Protein AF-A0A954UMK4-F1 (afdb_monomer_lite)

Radius of gyration: 26.28 Å; chains: 1; bounding box: 60×46×77 Å

Sequence (366 aa):
MLDSTVVFNELMYNPPDGQSEWLELHNQMAVDIDLSNWSIDGIDFRFPNQTRLAGGEYLVIAEDPARLGIVPAGIQVFGPYGGRLDGAGERLRLLNISDRVMDELTYSDRGDWPDAADGSGLTLAKRDPQMASAPADNWTHSAEVNGTPGSRNFVPFDATPREYSLVAQNAEWRYQAADAAPSSAWRNVDFNDANWPSAPSVLYAGQFPTLEPPADPGAISATSPNINNPSFELNSNAEVGYGQVDGWNAIGTTGINPSTSGQSPFADNGQTPDGRQIAFIQGRGSLSQTITGLEIDAEYQVELHYNARNCCGATPTISVSFGGQVLLAPTNVEPVEGTDYHVAIMPFTATAESGQLLIRNVASTG

Secondary structure (DSSP, 8-state):
----SEEEEEEESBPPTT---EEEEEE-SSS-EE-TT-EEETTTEEPPTT-EE-TT-EEEEES-TTS-----TT-EEE---SS---TT--EEEEE-TT--EEEEEE--SSTTS-GGGBTSS--EEESSTTS-S-SGGGEEE-SSTT--TTS-SS-----------SS-TT-EEE---SSSPPPGGGGSTT---TTS-EEE-----S--SSSSPP--TT-----PPB-SSTTS-SS--SSS-BS--TTSEEEEEEEEEE--TTT-SSS-SSB-SSTTEEEEEEEEEEEEEEEE-PPTT-EEEEEEEE---S-TT-EEEEEEEETTEEEEEEEE-PPPSSSBPEEEEEEEE-SSSEEEEEEEE--EE-

Foldseek 3Di:
DQPAQKEWFWWLQAEAPQAWTKTKIFRNAQAKDFQDQKAKPQQGDGDHGPDIAHHGWMEMEICDPVRQDDADPPHHYHDNTRHHRDLAWDKMFTAGNVRRTRAIATAGCDDQAAVCSRHVQWMWGFPFSRDHNDDRQRTYTAQDRSAHHGDHRDDPPPPPDDDDCPADQFRKDFDDDDPDDDDPCCPPPPDDSVVGDIGGHGDDDDDDPDPPDDPPVPPPPQPDWDQPCPAQPPDDDPAQFWHDSPSKDKRYTKGKFFCDEPGYQWNHAEDRPDDGIHIDHDFWMKIKHKIAQHDAQDKDKDKDFDAGGPDDPKWWWKWKDKQNHTQRDTDTHYHDHHYGGDIDIGMDGDRDRIIMIMMTGHDIDD

Structure (mmCIF, N/CA/C/O backbone):
data_AF-A0A954UMK4-F1
#
_entry.id   AF-A0A954UMK4-F1
#
loop_
_atom_site.group_PDB
_atom_site.id
_atom_site.type_symbol
_atom_site.label_atom_id
_atom_site.label_alt_id
_atom_site.label_comp_id
_atom_site.label_asym_id
_atom_site.label_entity_id
_atom_site.label_seq_id
_atom_site.pdbx_PDB_ins_code
_atom_site.Cartn_x
_atom_site.Cartn_y
_atom_site.Cartn_z
_atom_site.occupancy
_atom_site.B_iso_or_equiv
_atom_site.auth_seq_id
_atom_site.auth_comp_id
_atom_site.auth_asym_id
_atom_site.auth_atom_id
_atom_site.pdbx_PDB_model_num
ATOM 1 N N . MET A 1 1 ? -17.582 -18.657 9.916 1.00 42.94 1 MET A N 1
ATOM 2 C CA . MET A 1 1 ? -18.098 -17.434 9.275 1.00 42.94 1 MET A CA 1
ATOM 3 C C . MET A 1 1 ? -18.804 -16.650 10.358 1.00 42.94 1 MET A C 1
ATOM 5 O O . MET A 1 1 ? -19.757 -17.169 10.926 1.00 42.94 1 MET A O 1
ATOM 9 N N . LEU A 1 2 ? -18.250 -15.505 10.745 1.00 51.66 2 LEU A N 1
ATOM 10 C CA . LEU A 1 2 ? -18.953 -14.551 11.599 1.00 51.66 2 LEU A CA 1
ATOM 11 C C . LEU A 1 2 ? -19.963 -13.815 10.692 1.00 51.66 2 LEU A C 1
ATOM 13 O O . LEU A 1 2 ? -19.591 -13.418 9.593 1.00 51.66 2 LEU A O 1
ATOM 17 N N . ASP A 1 3 ? -21.237 -13.715 11.090 1.00 52.19 3 ASP A N 1
ATOM 18 C CA . ASP A 1 3 ? -22.310 -13.077 10.289 1.00 52.19 3 ASP A CA 1
ATOM 19 C C . ASP A 1 3 ? -22.373 -11.560 10.547 1.00 52.19 3 ASP A C 1
ATOM 21 O O . ASP A 1 3 ? -23.409 -11.041 10.973 1.00 52.19 3 ASP A O 1
ATOM 25 N N . SER A 1 4 ? -21.277 -10.828 10.362 1.00 63.34 4 SER A N 1
ATOM 26 C CA . SER A 1 4 ? -21.316 -9.367 10.480 1.00 63.34 4 SER A CA 1
ATOM 27 C C . SER A 1 4 ? -20.869 -8.696 9.208 1.00 63.34 4 SER A C 1
ATOM 29 O O . SER A 1 4 ? -19.982 -9.164 8.506 1.00 63.34 4 SER A O 1
ATOM 31 N N . THR A 1 5 ? -21.495 -7.559 8.966 1.00 84.19 5 THR A N 1
ATOM 32 C CA . THR A 1 5 ? -21.179 -6.634 7.887 1.00 84.19 5 THR A CA 1
ATOM 33 C C . THR A 1 5 ? -20.496 -5.380 8.412 1.00 84.19 5 THR A C 1
ATOM 35 O O . THR A 1 5 ? -20.078 -4.547 7.624 1.00 84.19 5 THR A O 1
ATOM 38 N N . VAL A 1 6 ? -20.416 -5.214 9.736 1.00 94.88 6 VAL A N 1
ATOM 39 C CA . VAL A 1 6 ? -19.576 -4.197 10.369 1.00 94.88 6 VAL A CA 1
ATOM 40 C C . VAL A 1 6 ? -18.268 -4.863 10.743 1.00 94.88 6 VAL A C 1
ATOM 42 O O . VAL A 1 6 ? -18.288 -5.862 11.469 1.00 94.88 6 VAL A O 1
ATOM 45 N N . VAL A 1 7 ? -17.171 -4.325 10.220 1.00 95.75 7 VAL A N 1
ATOM 46 C CA . VAL A 1 7 ? -15.832 -4.910 10.317 1.00 95.75 7 VAL A CA 1
ATOM 47 C C . VAL A 1 7 ? -14.808 -3.885 10.783 1.00 95.75 7 VAL A C 1
ATOM 49 O O . VAL A 1 7 ? -14.978 -2.694 10.531 1.00 95.75 7 VAL A O 1
ATOM 52 N N . PHE A 1 8 ? -13.721 -4.342 11.403 1.00 97.75 8 PHE A N 1
ATOM 53 C CA . PHE A 1 8 ? -12.525 -3.517 11.595 1.00 97.75 8 PHE A CA 1
ATOM 54 C C . PHE A 1 8 ? -11.969 -3.084 10.232 1.00 97.75 8 PHE A C 1
ATOM 56 O O . PHE A 1 8 ? -11.925 -3.899 9.308 1.00 97.75 8 PHE A O 1
ATOM 63 N N . ASN A 1 9 ? -11.549 -1.827 10.089 1.00 96.94 9 ASN A N 1
ATOM 64 C CA . ASN A 1 9 ? -11.078 -1.284 8.809 1.00 96.94 9 ASN A CA 1
ATOM 65 C C . ASN A 1 9 ? -9.682 -0.654 8.870 1.00 96.94 9 ASN A C 1
ATOM 67 O O . ASN A 1 9 ? -8.894 -0.845 7.943 1.00 96.94 9 ASN A O 1
ATOM 71 N N . GLU A 1 10 ? -9.357 0.061 9.943 1.00 97.44 10 GLU A N 1
ATOM 72 C CA . GLU A 1 10 ? -8.068 0.738 10.093 1.00 97.44 10 GLU A CA 1
ATOM 73 C C . GLU A 1 10 ? -7.717 0.908 11.579 1.00 97.44 10 GLU A C 1
ATOM 75 O O . GLU A 1 10 ? -8.613 1.109 12.400 1.00 97.44 10 GLU A O 1
ATOM 80 N N . LEU A 1 11 ? -6.443 0.741 11.946 1.00 97.19 11 LEU A N 1
ATOM 81 C CA . LEU A 1 11 ? -5.952 0.812 13.325 1.00 97.19 11 LEU A CA 1
ATOM 82 C C . LEU A 1 11 ? -4.652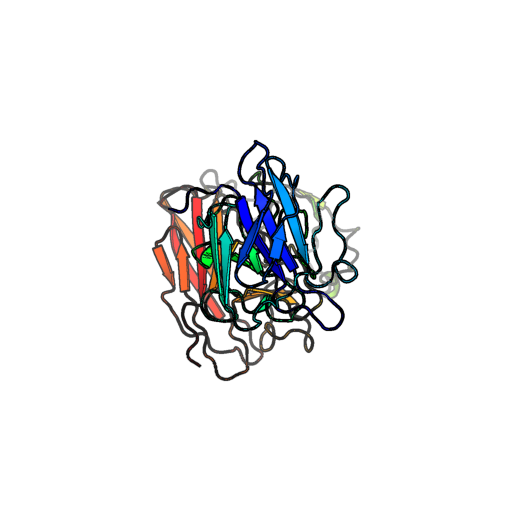 1.621 13.412 1.00 97.19 11 LEU A C 1
ATOM 84 O O . LEU A 1 11 ? -3.670 1.304 12.744 1.00 97.19 11 LEU A O 1
ATOM 88 N N . MET A 1 12 ? -4.604 2.583 14.328 1.00 95.69 12 MET A N 1
ATOM 89 C CA . MET A 1 12 ? -3.376 3.211 14.814 1.00 95.69 12 MET A CA 1
ATOM 90 C C . MET A 1 12 ? -3.034 2.627 16.189 1.00 95.69 12 MET A C 1
ATOM 92 O O . MET A 1 12 ? -3.417 3.188 17.214 1.00 95.69 12 MET A O 1
ATOM 96 N N . TYR A 1 13 ? -2.357 1.477 16.218 1.00 94.50 13 TYR A N 1
ATOM 97 C CA . TYR A 1 13 ? -2.058 0.758 17.467 1.00 94.50 13 TYR A CA 1
ATOM 98 C C . TYR A 1 13 ? -0.753 1.202 18.146 1.00 94.50 13 TYR A C 1
ATOM 100 O O . TYR A 1 13 ? -0.553 0.934 19.328 1.00 94.50 13 TYR A O 1
ATOM 108 N N . ASN A 1 14 ? 0.138 1.879 17.416 1.00 91.69 14 ASN A N 1
ATOM 109 C CA . ASN A 1 14 ? 1.358 2.464 17.968 1.00 91.69 14 ASN A CA 1
ATOM 110 C C . ASN A 1 14 ? 1.603 3.855 17.350 1.00 91.69 14 ASN A C 1
ATOM 112 O O . ASN A 1 14 ? 2.390 3.992 16.412 1.00 91.69 14 ASN A O 1
ATOM 116 N N . PRO A 1 15 ? 0.877 4.891 17.803 1.00 89.44 15 PRO A N 1
ATOM 117 C CA . PRO A 1 15 ? 1.029 6.245 17.287 1.00 89.44 15 PRO A CA 1
ATOM 118 C C . PRO A 1 15 ? 2.386 6.862 17.677 1.00 89.44 15 PRO A C 1
ATOM 120 O O . PRO A 1 15 ? 2.898 6.591 18.766 1.00 89.44 15 PRO A O 1
ATOM 123 N N . PRO A 1 16 ? 2.940 7.776 16.858 1.00 84.56 16 PRO A N 1
ATOM 124 C CA . PRO A 1 16 ? 4.056 8.621 17.266 1.00 84.56 16 PRO A CA 1
ATOM 125 C C . PRO A 1 16 ? 3.729 9.469 18.503 1.00 84.56 16 PRO A C 1
ATOM 127 O O . PRO A 1 16 ? 2.567 9.793 18.780 1.00 84.56 16 PRO A O 1
ATOM 130 N N . ASP A 1 17 ? 4.773 9.914 19.206 1.00 85.06 17 ASP A N 1
ATOM 131 C CA . ASP A 1 17 ? 4.639 10.776 20.382 1.00 85.06 17 ASP A CA 1
ATOM 132 C C . ASP A 1 17 ? 3.733 11.989 20.106 1.00 85.06 17 ASP A C 1
ATOM 134 O O . ASP A 1 17 ? 3.921 12.749 19.155 1.00 85.06 17 ASP A O 1
ATOM 138 N N . GLY A 1 18 ? 2.744 12.196 20.978 1.00 84.25 18 GLY A N 1
ATOM 139 C CA . GLY A 1 18 ? 1.797 13.309 20.872 1.00 84.25 18 GLY A CA 1
ATOM 140 C C . GLY A 1 18 ? 0.519 13.005 20.085 1.00 84.25 18 GLY A C 1
ATOM 141 O O . GLY A 1 18 ? -0.434 13.775 20.199 1.00 84.25 18 GLY A O 1
ATOM 142 N N . GLN A 1 19 ? 0.416 11.855 19.414 1.00 87.69 19 GLN A N 1
ATOM 143 C CA . GLN A 1 19 ? -0.809 11.403 18.735 1.00 87.69 19 GLN A CA 1
ATOM 144 C C . GLN A 1 19 ? -1.580 10.358 19.555 1.00 87.69 19 GLN A C 1
ATOM 146 O O . GLN A 1 19 ? -1.061 9.875 20.560 1.00 87.69 19 GLN A O 1
ATOM 151 N N . SER A 1 20 ? -2.829 10.068 19.183 1.00 93.19 20 SER A N 1
ATOM 152 C CA . SER A 1 20 ? -3.678 9.101 19.894 1.00 93.19 20 SER A CA 1
ATOM 153 C C . SER A 1 20 ? -3.797 7.780 19.147 1.00 93.19 20 SER A C 1
ATOM 155 O O . SER A 1 20 ? -3.752 7.747 17.916 1.00 93.19 20 SER A O 1
ATOM 157 N N . GLU A 1 21 ? -3.973 6.704 19.908 1.00 95.81 21 GLU A N 1
ATOM 158 C CA . GLU A 1 21 ? -4.398 5.421 19.371 1.00 95.81 21 GLU A CA 1
ATOM 159 C C . GLU A 1 21 ? -5.857 5.506 18.929 1.00 95.81 21 GLU A C 1
ATOM 161 O O . GLU A 1 21 ? -6.687 6.182 19.546 1.00 95.81 21 GLU A O 1
ATOM 166 N N . TRP A 1 22 ? -6.188 4.804 17.855 1.00 97.38 22 TRP A N 1
ATOM 167 C CA . TRP A 1 22 ? -7.562 4.728 17.390 1.00 97.38 22 TRP A CA 1
ATOM 168 C C . TRP A 1 22 ? -7.787 3.495 16.535 1.00 97.38 22 TRP A C 1
ATOM 170 O O . TRP A 1 22 ? -6.858 2.897 15.994 1.00 97.38 22 TRP A O 1
ATOM 180 N N . LEU A 1 23 ? -9.054 3.130 16.402 1.00 97.75 23 LEU A N 1
ATOM 181 C CA . LEU A 1 23 ? -9.502 2.123 15.460 1.00 97.75 23 LEU A CA 1
ATOM 182 C C . LEU A 1 23 ? -10.750 2.598 14.732 1.00 97.75 23 LEU A C 1
ATOM 184 O O . LEU A 1 23 ? -11.516 3.425 15.232 1.00 97.75 23 LEU A O 1
ATOM 188 N N . GLU A 1 24 ? -10.967 2.037 13.558 1.00 98.25 24 GLU A N 1
ATOM 189 C CA . GLU A 1 24 ? -12.097 2.342 12.705 1.00 98.25 24 GLU A CA 1
ATOM 190 C C . GLU A 1 24 ? -12.901 1.087 12.384 1.00 98.25 24 GLU A C 1
ATOM 192 O O . GLU A 1 24 ? -12.360 0.006 12.126 1.00 98.25 24 GLU A O 1
ATOM 197 N N . LEU A 1 25 ? -14.220 1.264 12.369 1.00 98.12 25 LEU A N 1
ATOM 198 C CA . LEU A 1 25 ? -15.171 0.295 11.857 1.00 98.12 25 LEU A CA 1
ATOM 199 C C . LEU A 1 25 ? -15.761 0.781 10.534 1.00 98.12 25 LEU A C 1
ATOM 201 O O . LEU A 1 25 ? -16.082 1.958 10.381 1.00 98.12 25 LEU A O 1
ATOM 205 N N . HIS A 1 26 ? -15.990 -0.158 9.621 1.00 97.12 26 HIS A N 1
ATOM 206 C CA . HIS A 1 26 ? -16.676 0.076 8.353 1.00 97.12 26 HIS A CA 1
ATOM 207 C C . HIS A 1 26 ? -17.940 -0.771 8.253 1.00 97.12 26 HIS A C 1
ATOM 209 O O . HIS A 1 26 ? -17.915 -1.962 8.572 1.00 97.12 26 HIS A O 1
ATOM 215 N N . ASN A 1 27 ? -19.035 -0.184 7.768 1.00 96.12 27 ASN A N 1
ATOM 216 C CA . ASN A 1 27 ? -20.244 -0.929 7.430 1.00 96.12 27 ASN A CA 1
ATOM 217 C C . ASN A 1 27 ? -20.254 -1.321 5.948 1.00 96.12 27 ASN A C 1
ATOM 219 O O . ASN A 1 27 ? -20.496 -0.511 5.059 1.00 96.12 27 ASN A O 1
ATOM 223 N N . GLN A 1 28 ? -20.063 -2.608 5.681 1.00 93.31 28 GLN A N 1
ATOM 224 C CA . GLN A 1 28 ? -20.058 -3.196 4.344 1.00 93.31 28 GLN A CA 1
ATOM 225 C C . GLN A 1 28 ? -21.448 -3.246 3.692 1.00 93.31 28 GLN A C 1
ATOM 227 O O . GLN A 1 28 ? -21.547 -3.444 2.482 1.00 93.31 28 GLN A O 1
ATOM 232 N N . MET A 1 29 ? -22.534 -3.071 4.454 1.00 89.19 29 MET A N 1
ATOM 233 C CA . MET A 1 29 ? -23.884 -3.021 3.888 1.00 89.19 29 MET A CA 1
ATOM 234 C C . MET A 1 29 ? -24.261 -1.630 3.399 1.00 89.19 29 MET A C 1
ATOM 236 O O . MET A 1 29 ? -23.811 -0.624 3.923 1.00 89.19 29 MET A O 1
ATOM 240 N N . ALA A 1 30 ? -25.217 -1.580 2.472 1.00 90.12 30 ALA A N 1
ATOM 241 C CA . ALA A 1 30 ? -25.889 -0.347 2.060 1.00 90.12 30 ALA A CA 1
ATOM 242 C C . ALA A 1 30 ? -26.996 0.116 3.034 1.00 90.12 30 ALA A C 1
ATOM 244 O O . ALA A 1 30 ? -27.710 1.071 2.739 1.00 90.12 30 ALA A O 1
ATOM 245 N N . VAL A 1 31 ? -27.184 -0.572 4.166 1.00 92.25 31 VAL A N 1
ATOM 246 C CA . VAL A 1 31 ? -28.208 -0.246 5.170 1.00 92.25 31 VAL A CA 1
ATOM 247 C C . VAL A 1 31 ? -27.574 0.107 6.505 1.00 92.25 31 VAL A C 1
ATOM 249 O O . VAL A 1 31 ? -26.537 -0.442 6.875 1.00 92.25 31 VAL A O 1
ATOM 252 N N . ASP A 1 32 ? -28.236 0.996 7.237 1.00 94.94 32 ASP A N 1
ATOM 253 C CA . ASP A 1 32 ? -27.812 1.410 8.568 1.00 94.94 32 ASP A CA 1
ATOM 254 C C . ASP A 1 32 ? -27.835 0.254 9.571 1.00 94.94 32 ASP A C 1
ATOM 256 O O . ASP A 1 32 ? -28.797 -0.519 9.635 1.00 94.94 32 ASP A O 1
ATOM 260 N N . ILE A 1 33 ? -26.821 0.217 10.432 1.00 95.25 33 ILE A N 1
ATOM 261 C CA . ILE A 1 33 ? -26.690 -0.742 11.522 1.00 95.25 33 ILE A CA 1
ATOM 262 C C . ILE A 1 33 ? -26.759 -0.026 12.863 1.00 95.25 33 ILE A C 1
ATOM 264 O O . ILE A 1 33 ? -26.112 0.995 13.089 1.00 95.25 33 ILE A O 1
ATOM 268 N N . ASP A 1 34 ? -27.575 -0.575 13.758 1.00 95.94 34 ASP A N 1
ATOM 269 C CA . ASP A 1 34 ? -27.682 -0.118 15.136 1.00 95.94 34 ASP A CA 1
ATOM 270 C C . ASP A 1 34 ? -26.585 -0.777 15.981 1.00 95.94 34 ASP A C 1
ATOM 272 O O . ASP A 1 34 ? -26.601 -1.991 16.207 1.00 95.94 34 ASP A O 1
ATOM 276 N N . LEU A 1 35 ? -25.634 0.040 16.431 1.00 97.19 35 LEU A N 1
ATOM 277 C CA . LEU A 1 35 ? -24.523 -0.364 17.291 1.00 97.19 35 LEU A CA 1
ATOM 278 C C . LEU A 1 35 ? -24.813 -0.074 18.768 1.00 97.19 35 LEU A C 1
ATOM 280 O O . LEU A 1 35 ? -23.919 -0.186 19.603 1.00 97.19 35 LEU A O 1
ATOM 284 N N . SER A 1 36 ? -26.046 0.302 19.123 1.00 97.75 36 SER A N 1
ATOM 285 C CA . SER A 1 36 ? -26.406 0.661 20.495 1.00 97.75 36 SER A CA 1
ATOM 286 C C . SER A 1 36 ? -26.033 -0.439 21.484 1.00 97.75 36 SER A C 1
ATOM 288 O O . SER A 1 36 ? -26.519 -1.571 21.403 1.00 97.75 36 SER A O 1
ATOM 290 N N . ASN A 1 37 ? -25.203 -0.083 22.464 1.00 97.62 37 ASN A N 1
ATOM 291 C CA . ASN A 1 37 ? -24.678 -0.989 23.486 1.00 97.62 37 ASN A CA 1
ATOM 292 C C . ASN A 1 37 ? -23.862 -2.173 22.946 1.00 97.62 37 ASN A C 1
ATOM 294 O O . ASN A 1 37 ? -23.644 -3.125 23.695 1.00 97.62 37 ASN A O 1
ATOM 298 N N . TRP A 1 38 ? -23.391 -2.143 21.700 1.00 97.75 38 TRP A N 1
ATOM 299 C CA . TRP A 1 38 ? -22.320 -3.042 21.265 1.00 97.75 38 TRP A CA 1
ATOM 300 C C . TRP A 1 38 ? -21.030 -2.682 22.009 1.00 97.75 38 TRP A C 1
ATOM 302 O O . TRP A 1 38 ? -20.901 -1.581 22.551 1.00 97.75 38 TRP A O 1
ATOM 312 N N . SER A 1 39 ? -20.074 -3.598 22.060 1.00 97.56 39 SER A N 1
ATOM 313 C CA . SER A 1 39 ? -18.795 -3.370 22.732 1.00 97.56 39 SER A CA 1
ATOM 314 C C . SER A 1 39 ? -17.618 -3.889 21.926 1.00 97.56 39 SER A C 1
ATOM 316 O O . SER A 1 39 ? -17.770 -4.800 21.116 1.00 97.56 39 SER A O 1
ATOM 318 N N . ILE A 1 40 ? -16.448 -3.315 22.176 1.00 97.31 40 ILE A N 1
ATOM 319 C CA . ILE A 1 40 ? -15.174 -3.768 21.633 1.00 97.31 40 ILE A CA 1
ATOM 320 C C . ILE A 1 40 ? -14.334 -4.267 22.798 1.00 97.31 40 ILE A C 1
ATOM 322 O O . ILE A 1 40 ? -13.935 -3.497 23.672 1.00 97.31 40 ILE A O 1
ATOM 326 N N . ASP A 1 41 ? -14.111 -5.573 22.802 1.00 95.00 41 ASP A N 1
ATOM 327 C CA . ASP A 1 41 ? -13.176 -6.235 23.700 1.00 95.00 41 ASP A CA 1
ATOM 328 C C . ASP A 1 41 ? -11.745 -6.068 23.161 1.00 95.00 41 ASP A C 1
ATOM 330 O O . ASP A 1 41 ? -11.540 -6.170 21.948 1.00 95.00 41 ASP A O 1
ATOM 334 N N . GLY A 1 42 ? -10.799 -5.771 24.057 1.00 93.12 42 GLY A N 1
ATOM 335 C CA . GLY A 1 42 ? -9.431 -5.309 23.759 1.00 93.12 42 GLY A CA 1
ATOM 336 C C . GLY A 1 42 ? -9.176 -3.864 24.214 1.00 93.12 42 GLY A C 1
ATOM 337 O O . GLY A 1 42 ? -8.202 -3.589 24.904 1.00 93.12 42 GLY A O 1
ATOM 338 N N . ILE A 1 43 ? -10.126 -2.954 23.960 1.00 94.19 43 ILE A N 1
ATOM 339 C CA . ILE A 1 43 ? -10.037 -1.534 24.375 1.00 94.19 43 ILE A CA 1
ATOM 340 C C . ILE A 1 43 ? -11.076 -1.116 25.433 1.00 94.19 43 ILE A C 1
ATOM 342 O O . ILE A 1 43 ? -11.209 0.069 25.750 1.00 94.19 43 ILE A O 1
ATOM 346 N N . ASP A 1 44 ? -11.836 -2.078 25.967 1.00 90.00 44 ASP A N 1
ATOM 347 C CA . ASP A 1 44 ? -12.897 -1.875 26.966 1.00 90.00 44 ASP A CA 1
ATOM 348 C C . ASP A 1 44 ? -13.904 -0.772 26.585 1.00 90.00 44 ASP A C 1
ATOM 350 O O . ASP A 1 44 ? -14.328 0.046 27.407 1.00 90.00 44 ASP A O 1
ATOM 354 N N . PHE A 1 45 ? -14.309 -0.737 25.313 1.00 96.69 45 PHE A N 1
ATOM 355 C CA . PHE A 1 45 ? -15.214 0.288 24.797 1.00 96.69 45 PHE A CA 1
ATOM 356 C C . PHE A 1 45 ? -16.644 -0.239 24.644 1.00 96.69 45 PHE A C 1
ATOM 358 O O . PHE A 1 45 ? -16.868 -1.347 24.156 1.00 96.69 45 PHE A O 1
ATOM 365 N N . ARG A 1 46 ? -17.641 0.575 25.015 1.00 97.38 46 ARG A N 1
ATOM 366 C CA . ARG A 1 46 ? -19.063 0.295 24.771 1.00 97.38 46 ARG A CA 1
ATOM 367 C C . ARG A 1 46 ? -19.721 1.478 24.080 1.00 97.38 46 ARG A C 1
ATOM 369 O O . ARG A 1 46 ? -19.672 2.600 24.577 1.00 97.38 46 ARG A O 1
ATOM 376 N N . PHE A 1 47 ? -20.390 1.199 22.967 1.00 98.00 47 PHE A N 1
ATOM 377 C CA . PHE A 1 47 ? -21.132 2.199 22.218 1.00 98.00 47 PHE A CA 1
ATOM 378 C C . PHE A 1 47 ? -22.307 2.742 23.041 1.00 98.00 47 PHE A C 1
ATOM 380 O O . PHE A 1 47 ? -23.059 1.949 23.627 1.00 98.00 47 PHE A O 1
ATOM 387 N N . PRO A 1 48 ? -22.506 4.072 23.070 1.00 97.56 48 PRO A N 1
ATOM 388 C CA . PRO A 1 48 ? -23.692 4.679 23.652 1.00 97.56 48 PRO A CA 1
ATOM 389 C C . PRO A 1 48 ? -24.988 4.140 23.039 1.00 97.56 48 PRO A C 1
ATOM 391 O O . PRO A 1 48 ? -25.025 3.576 21.946 1.00 97.56 48 PRO A O 1
ATOM 394 N N . ASN A 1 49 ? -26.092 4.337 23.753 1.00 96.56 49 ASN A N 1
ATOM 395 C CA . ASN A 1 49 ? -27.401 4.080 23.173 1.00 96.56 49 ASN A CA 1
ATOM 396 C C . ASN A 1 49 ? -27.671 5.060 22.018 1.00 96.56 49 ASN A C 1
ATOM 398 O O . ASN A 1 49 ? -27.242 6.210 22.072 1.00 96.56 49 ASN A O 1
ATOM 402 N N . GLN A 1 50 ? -28.449 4.621 21.029 1.00 95.06 50 GLN A N 1
ATOM 403 C CA . GLN A 1 50 ? -28.771 5.360 19.803 1.00 95.06 50 GLN A CA 1
ATOM 404 C C . GLN A 1 50 ? -27.581 5.577 18.852 1.00 95.06 50 GLN A C 1
ATOM 406 O O . GLN A 1 50 ? -27.661 6.430 17.968 1.00 95.06 50 GLN A O 1
ATOM 411 N N . THR A 1 51 ? -26.505 4.794 18.979 1.00 97.50 51 THR A N 1
ATOM 412 C CA . THR A 1 51 ? -25.419 4.799 17.993 1.00 97.50 51 THR A CA 1
ATOM 413 C C . THR A 1 51 ? -25.835 4.037 16.744 1.00 97.50 51 THR A C 1
ATOM 415 O O . THR A 1 51 ? -26.175 2.856 16.794 1.00 97.50 51 THR A O 1
ATOM 418 N N . ARG A 1 52 ? -25.756 4.708 15.597 1.00 96.56 52 ARG A N 1
ATOM 419 C CA . ARG A 1 52 ? -26.091 4.142 14.293 1.00 96.56 52 ARG A CA 1
ATOM 420 C C . ARG A 1 52 ? -24.946 4.371 13.326 1.00 96.56 52 ARG A C 1
ATOM 422 O O . ARG A 1 52 ? -24.526 5.509 13.150 1.00 96.56 52 ARG A O 1
ATOM 429 N N . LEU A 1 53 ? -24.494 3.311 12.675 1.00 97.06 53 LEU A N 1
ATOM 430 C CA . LEU A 1 53 ? -23.534 3.387 11.584 1.00 97.06 53 LEU A CA 1
ATOM 431 C C . LEU A 1 53 ? -24.286 3.252 10.264 1.00 97.06 53 LEU A C 1
ATOM 433 O O . LEU A 1 53 ? -24.899 2.217 10.008 1.00 97.06 53 LEU A O 1
ATOM 437 N N . ALA A 1 54 ? -24.295 4.310 9.458 1.00 96.38 54 ALA A N 1
ATOM 438 C CA . ALA A 1 54 ? -25.002 4.307 8.184 1.00 96.38 54 ALA A CA 1
ATOM 439 C C . ALA A 1 54 ? -24.387 3.308 7.186 1.00 96.38 54 ALA A C 1
ATOM 441 O O . ALA A 1 54 ? -23.272 2.814 7.369 1.00 96.38 54 ALA A O 1
ATOM 442 N N . GLY A 1 55 ? -25.159 2.938 6.166 1.00 95.06 55 GLY A N 1
ATOM 443 C CA . GLY A 1 55 ? -24.696 2.017 5.128 1.00 95.06 55 GLY A CA 1
ATOM 444 C C . GLY A 1 55 ? -23.491 2.565 4.359 1.00 95.06 55 GLY A C 1
ATOM 445 O O . GLY A 1 55 ? -23.566 3.673 3.839 1.00 95.06 55 GLY A O 1
ATOM 446 N N . GLY A 1 56 ? -22.405 1.795 4.257 1.00 93.50 56 GLY A N 1
ATOM 447 C CA . GLY A 1 56 ? -21.185 2.194 3.550 1.00 93.50 56 GLY A CA 1
ATOM 448 C C . GLY A 1 56 ? -20.329 3.237 4.271 1.00 93.50 56 GLY A C 1
ATOM 449 O O . GLY A 1 56 ? -19.342 3.680 3.692 1.00 93.50 56 GLY A O 1
ATOM 450 N N . GLU A 1 57 ? -20.702 3.632 5.489 1.00 96.31 57 GLU A N 1
ATOM 451 C CA . GLU A 1 57 ? -20.014 4.669 6.259 1.00 96.31 57 GLU A CA 1
ATOM 452 C C . GLU A 1 57 ? -18.977 4.094 7.230 1.00 96.31 57 GLU A C 1
ATOM 454 O O . GLU A 1 57 ? -19.025 2.921 7.627 1.00 96.31 57 GLU A O 1
ATOM 459 N N . TYR A 1 58 ? -18.084 4.989 7.650 1.00 97.56 58 TYR A N 1
ATOM 460 C CA . TYR A 1 58 ? -17.008 4.745 8.601 1.00 97.56 58 TYR A CA 1
ATOM 461 C C . TYR A 1 58 ? -17.324 5.363 9.966 1.00 97.56 58 TYR A C 1
ATOM 463 O O . TYR A 1 58 ? -18.059 6.349 10.088 1.00 97.56 58 TYR A O 1
ATOM 471 N N . LEU A 1 59 ? -16.750 4.786 11.015 1.00 97.81 59 LEU A N 1
ATOM 472 C CA . LEU A 1 59 ? -16.829 5.301 12.377 1.00 97.81 59 LEU A CA 1
ATOM 473 C C . LEU A 1 59 ? -15.501 5.072 13.078 1.00 97.81 59 LEU A C 1
ATOM 475 O O . LEU A 1 59 ? -14.974 3.962 13.053 1.00 97.81 59 LEU A O 1
ATOM 479 N N . VAL A 1 60 ? -15.018 6.097 13.776 1.00 98.31 60 VAL A N 1
ATOM 480 C CA . VAL A 1 60 ? -13.723 6.075 14.463 1.00 98.31 60 VAL A CA 1
ATOM 481 C C . VAL A 1 60 ? -13.922 6.046 15.977 1.00 98.31 60 VAL A C 1
ATOM 483 O O . VAL A 1 60 ? -14.807 6.713 16.516 1.00 98.31 60 VAL A O 1
ATOM 486 N N . ILE A 1 61 ? -13.092 5.279 16.679 1.00 98.31 61 ILE A N 1
ATOM 487 C CA . ILE A 1 61 ? -13.023 5.221 18.140 1.00 98.31 61 ILE A CA 1
ATOM 488 C C . ILE A 1 61 ? -11.573 5.493 18.552 1.00 98.31 61 ILE A C 1
ATOM 490 O O . ILE A 1 61 ? -10.681 4.751 18.153 1.00 98.31 61 ILE A O 1
ATOM 494 N N . ALA A 1 62 ? -11.338 6.547 19.334 1.00 97.62 62 ALA A N 1
ATOM 495 C CA . ALA A 1 62 ? -10.004 7.003 19.728 1.00 97.62 62 ALA A CA 1
ATOM 496 C C . ALA A 1 62 ? -9.787 6.956 21.248 1.00 97.62 62 ALA A C 1
ATOM 498 O O . ALA A 1 62 ? -10.726 7.159 22.027 1.00 97.62 62 ALA A O 1
ATOM 499 N N . GLU A 1 63 ? -8.542 6.713 21.662 1.00 96.81 63 GLU A N 1
ATOM 500 C CA . GLU A 1 63 ? -8.104 6.735 23.065 1.00 96.81 63 GLU A CA 1
ATOM 501 C C . GLU A 1 63 ? -8.246 8.148 23.638 1.00 96.81 63 GLU A C 1
ATOM 503 O O . GLU A 1 63 ? -8.790 8.333 24.722 1.00 96.81 63 GLU A O 1
ATOM 508 N N . ASP A 1 64 ? -7.881 9.156 22.851 1.00 95.31 64 ASP A N 1
ATOM 509 C CA . ASP A 1 64 ? -8.074 10.575 23.115 1.00 95.31 64 ASP A CA 1
ATOM 510 C C . ASP A 1 64 ? -8.537 11.278 21.823 1.00 95.31 64 ASP A C 1
ATOM 512 O O . ASP A 1 64 ? -7.717 11.680 20.988 1.00 95.31 64 ASP A O 1
ATOM 516 N N . PRO A 1 65 ? -9.857 11.487 21.647 1.00 95.31 65 PRO A N 1
ATOM 517 C CA . PRO A 1 65 ? -10.400 12.171 20.476 1.00 95.31 65 PRO A CA 1
ATOM 518 C C . PRO A 1 65 ? -9.854 13.587 20.254 1.00 95.31 65 PRO A C 1
ATOM 520 O O . PRO A 1 65 ? -9.912 14.081 19.132 1.00 95.31 65 PRO A O 1
ATOM 523 N N . ALA A 1 66 ? -9.327 14.261 21.286 1.00 92.75 66 ALA A N 1
ATOM 524 C CA . ALA A 1 66 ? -8.747 15.597 21.138 1.00 92.75 66 ALA A CA 1
ATOM 525 C C . ALA A 1 66 ? -7.360 15.577 20.473 1.00 92.75 66 ALA A C 1
ATOM 527 O O . ALA A 1 66 ? -6.898 16.611 19.988 1.00 92.75 66 ALA A O 1
ATOM 528 N N . ARG A 1 67 ? -6.702 14.413 20.459 1.00 91.31 67 ARG A N 1
ATOM 529 C CA . ARG A 1 67 ? -5.407 14.157 19.812 1.00 91.31 67 ARG A CA 1
ATOM 530 C C . ARG A 1 67 ? -5.542 13.370 18.509 1.00 91.31 67 ARG A C 1
ATOM 532 O O . ARG A 1 67 ? -4.531 13.092 17.864 1.00 91.31 67 ARG A O 1
ATOM 539 N N . LEU A 1 68 ? -6.769 13.018 18.123 1.00 90.12 68 LEU A N 1
ATOM 540 C CA . LEU A 1 68 ? -7.056 12.452 16.814 1.00 90.12 68 LEU A CA 1
ATOM 541 C C . LEU A 1 68 ? -6.779 13.508 15.732 1.00 90.12 68 LEU A C 1
ATOM 543 O O . LEU A 1 68 ? -7.026 14.699 15.931 1.00 90.12 68 LEU A O 1
ATOM 547 N N . GLY A 1 69 ? -6.233 13.064 14.599 1.00 84.44 69 GLY A N 1
ATOM 548 C CA . GLY A 1 69 ? -5.950 13.920 13.451 1.00 84.44 69 GLY A CA 1
ATOM 549 C C . GLY A 1 69 ? -7.210 14.483 12.781 1.00 84.44 69 GLY A C 1
ATOM 550 O O . GLY A 1 69 ? -8.298 14.547 13.352 1.00 84.44 69 GLY A O 1
ATOM 551 N N . ILE A 1 70 ? -7.067 14.917 11.530 1.00 87.19 70 ILE A N 1
ATOM 552 C CA . ILE A 1 70 ? -8.198 15.442 10.761 1.00 87.19 70 ILE A CA 1
ATOM 553 C C . ILE A 1 70 ? -9.120 14.284 10.373 1.00 87.19 70 ILE A C 1
ATOM 555 O O . ILE A 1 70 ? -8.693 13.360 9.692 1.00 87.19 70 ILE A O 1
ATOM 559 N N . VAL A 1 71 ? -10.392 14.385 10.757 1.00 93.94 71 VAL A N 1
ATOM 560 C CA . VAL A 1 71 ? -11.463 13.474 10.333 1.00 93.94 71 VAL A CA 1
ATOM 561 C C . VAL A 1 71 ? -12.473 14.264 9.488 1.00 93.94 71 VAL A C 1
ATOM 563 O O . VAL A 1 71 ? -12.818 15.392 9.868 1.00 93.94 71 VAL A O 1
ATOM 566 N N . PRO A 1 72 ? -12.965 13.728 8.353 1.00 92.88 72 PRO A N 1
ATOM 567 C CA . PRO A 1 72 ? -13.980 14.390 7.541 1.00 92.88 72 PRO A CA 1
ATOM 568 C C . PRO A 1 72 ? -15.235 14.771 8.334 1.00 92.88 72 PRO A C 1
ATOM 570 O O . PRO A 1 72 ? -15.685 14.064 9.239 1.00 92.88 72 PRO A O 1
ATOM 573 N N . ALA A 1 73 ? -15.842 15.901 7.966 1.00 91.75 73 ALA A N 1
ATOM 574 C CA . ALA A 1 73 ? -17.070 16.361 8.601 1.00 91.75 73 ALA A CA 1
ATOM 575 C C . ALA A 1 73 ? -18.210 15.347 8.399 1.00 91.75 73 ALA A C 1
ATOM 577 O O . ALA A 1 73 ? -18.478 14.927 7.277 1.00 91.75 73 ALA A O 1
ATOM 578 N N . GLY A 1 74 ? -18.914 15.013 9.482 1.00 90.88 74 GLY A N 1
ATOM 579 C CA . GLY A 1 74 ? -20.036 14.066 9.464 1.00 90.88 74 GLY A CA 1
ATOM 580 C C . GLY A 1 74 ? -19.674 12.649 9.913 1.00 90.88 74 GLY A C 1
ATOM 581 O O . GLY A 1 74 ? -20.579 11.895 10.265 1.00 90.88 74 GLY A O 1
ATOM 582 N N . ILE A 1 75 ? -18.383 12.318 9.998 1.00 96.56 75 ILE A N 1
ATOM 583 C CA . ILE A 1 75 ? -17.925 11.048 10.564 1.00 96.56 75 ILE A CA 1
ATOM 584 C C . ILE A 1 75 ? -18.085 11.073 12.083 1.00 96.56 75 ILE A C 1
ATOM 586 O O . ILE A 1 75 ? -17.751 12.051 12.758 1.00 96.56 75 ILE A O 1
ATOM 590 N N . GLN A 1 76 ? -18.619 9.983 12.627 1.00 97.19 76 GLN A N 1
ATOM 591 C CA . GLN A 1 76 ? -18.770 9.824 14.066 1.00 97.19 76 GLN A CA 1
ATOM 592 C C . GLN A 1 76 ? -17.436 9.414 14.685 1.00 97.19 76 GLN A C 1
ATOM 594 O O . GLN A 1 76 ? -16.854 8.400 14.301 1.00 97.19 76 GLN A O 1
ATOM 599 N N . VAL A 1 77 ? -16.994 10.190 15.675 1.00 97.69 77 VAL A N 1
ATOM 600 C CA . VAL A 1 77 ? -15.807 9.901 16.483 1.00 97.69 77 VAL A CA 1
ATOM 601 C C . VAL A 1 77 ? -16.247 9.642 17.919 1.00 97.69 77 VAL A C 1
ATOM 603 O O . VAL A 1 77 ? -16.909 10.481 18.534 1.00 97.69 77 VAL A O 1
ATOM 606 N N . PHE A 1 78 ? -15.879 8.482 18.452 1.00 97.75 78 PHE A N 1
ATOM 607 C CA . PHE A 1 78 ? -16.116 8.091 19.837 1.00 97.75 78 PHE A CA 1
ATOM 608 C C . PHE A 1 78 ? -14.814 8.038 20.637 1.00 97.75 78 PHE A C 1
ATOM 610 O O . PHE A 1 78 ? -13.723 7.963 20.080 1.00 97.75 78 PHE A O 1
ATOM 617 N N . GLY A 1 79 ? -14.953 8.062 21.960 1.00 94.88 79 GLY A N 1
ATOM 618 C CA . GLY A 1 79 ? -13.857 8.034 22.921 1.00 94.88 79 GLY A CA 1
ATOM 619 C C . GLY A 1 79 ? -14.107 9.015 24.075 1.00 94.88 79 GLY A C 1
ATOM 620 O O . GLY A 1 79 ? -15.162 9.659 24.112 1.00 94.88 79 GLY A O 1
ATOM 621 N N . PRO A 1 80 ? -13.162 9.156 25.016 1.00 95.38 80 PRO A N 1
ATOM 622 C CA . PRO A 1 80 ? -11.981 8.304 25.168 1.00 95.38 80 PRO A CA 1
ATOM 623 C C . PRO A 1 80 ? -12.381 6.864 25.526 1.00 95.38 80 PRO A C 1
ATOM 625 O O . PRO A 1 80 ? -13.363 6.658 26.248 1.00 95.38 80 PRO A O 1
ATOM 628 N N . TYR A 1 81 ? -11.663 5.866 25.011 1.00 93.88 81 TYR A N 1
ATOM 629 C CA . TYR A 1 81 ? -11.795 4.486 25.496 1.00 93.88 81 TYR A CA 1
ATOM 630 C C . TYR A 1 81 ? -10.851 4.216 26.677 1.00 93.88 81 TYR A C 1
ATOM 632 O O . TYR A 1 81 ? -9.937 4.990 26.937 1.00 93.88 81 TYR A O 1
ATOM 640 N N . GLY A 1 82 ? -11.129 3.163 27.454 1.00 82.00 82 GLY A N 1
ATOM 641 C CA . GLY A 1 82 ? -10.449 2.914 28.733 1.00 82.00 82 GLY A CA 1
ATOM 642 C C . GLY A 1 82 ? -9.212 2.015 28.658 1.00 82.00 82 GLY A C 1
ATOM 643 O O . GLY A 1 82 ? -8.354 2.110 29.535 1.00 82.00 82 GLY A O 1
ATOM 644 N N . GLY A 1 83 ? -9.140 1.134 27.656 1.00 84.81 83 GLY A N 1
ATOM 645 C CA . GLY A 1 83 ? -7.990 0.265 27.406 1.00 84.81 83 GLY A CA 1
ATOM 646 C C . GLY A 1 83 ? -6.879 0.951 26.610 1.00 84.81 83 GLY A C 1
ATOM 647 O O . GLY A 1 83 ? -6.861 2.170 26.459 1.00 84.81 83 GLY A O 1
ATOM 648 N N . ARG A 1 84 ? -5.955 0.147 26.091 1.00 89.62 84 ARG A N 1
ATOM 649 C CA . ARG A 1 84 ? -4.879 0.572 25.195 1.00 89.62 84 ARG A CA 1
ATOM 650 C C . ARG A 1 84 ? -4.676 -0.522 24.159 1.00 89.62 84 ARG A C 1
ATOM 652 O O . ARG A 1 84 ? -4.734 -1.691 24.533 1.00 89.62 84 ARG A O 1
ATOM 659 N N . LEU A 1 85 ? -4.416 -0.138 22.916 1.00 93.12 85 LEU A N 1
ATOM 660 C CA . LEU A 1 85 ? -4.002 -1.093 21.905 1.00 93.12 85 LEU A CA 1
ATOM 661 C C . LEU A 1 85 ? -2.597 -1.638 22.223 1.00 93.12 85 LEU A C 1
ATOM 663 O O . LEU A 1 85 ? -1.687 -0.892 22.610 1.00 93.12 85 LEU A O 1
ATOM 667 N N . ASP A 1 86 ? -2.405 -2.952 22.092 1.00 91.12 86 ASP A N 1
ATOM 668 C CA . ASP A 1 86 ? -1.085 -3.559 22.290 1.00 91.12 86 ASP A CA 1
ATOM 669 C C . ASP A 1 86 ? -0.194 -3.284 21.071 1.00 91.12 86 ASP A C 1
ATOM 671 O O . ASP A 1 86 ? -0.514 -3.666 19.941 1.00 91.12 86 ASP A O 1
ATOM 675 N N . GLY A 1 87 ? 0.952 -2.645 21.317 1.00 83.50 87 GLY A N 1
ATOM 676 C CA . GLY A 1 87 ? 1.966 -2.348 20.307 1.00 83.50 87 GLY A CA 1
ATOM 677 C C . GLY A 1 87 ? 2.530 -3.599 19.629 1.00 83.50 87 GLY A C 1
ATOM 678 O O . GLY A 1 87 ? 2.872 -3.550 18.458 1.00 83.50 87 GLY A O 1
ATOM 679 N N . ALA A 1 88 ? 2.591 -4.731 20.339 1.00 84.06 88 ALA A N 1
ATOM 680 C CA . ALA A 1 88 ? 3.105 -5.993 19.801 1.00 84.06 88 ALA A CA 1
ATOM 681 C C . ALA A 1 88 ? 2.030 -6.839 19.085 1.00 84.06 88 ALA A C 1
ATOM 683 O O . ALA A 1 88 ? 2.336 -7.871 18.474 1.00 84.06 88 ALA A O 1
ATOM 684 N N . GLY A 1 89 ? 0.763 -6.429 19.168 1.00 89.75 89 GLY A N 1
ATOM 685 C CA . GLY A 1 89 ? -0.371 -7.197 18.669 1.00 89.75 89 GLY A CA 1
ATOM 686 C C . GLY A 1 89 ? -1.299 -7.720 19.749 1.00 89.75 89 GLY A C 1
ATOM 687 O O . GLY A 1 89 ? -0.880 -8.121 20.832 1.00 89.75 89 GLY A O 1
ATOM 688 N N . GLU A 1 90 ? -2.578 -7.805 19.408 1.00 94.44 90 GLU A N 1
ATOM 689 C CA . GLU A 1 90 ? -3.603 -8.398 20.256 1.00 94.44 90 GLU A CA 1
ATOM 690 C C . GLU A 1 90 ? -4.772 -8.935 19.426 1.00 94.44 90 GLU A C 1
ATOM 692 O O . GLU A 1 90 ? -4.772 -8.917 18.192 1.00 94.44 90 GLU A O 1
ATOM 697 N N . ARG A 1 91 ? -5.798 -9.414 20.131 1.00 95.94 91 ARG A N 1
ATOM 698 C CA . ARG A 1 91 ? -7.062 -9.842 19.547 1.00 95.94 91 ARG A CA 1
ATOM 699 C C . ARG A 1 91 ? -8.180 -8.899 19.970 1.00 95.94 91 ARG A C 1
ATOM 701 O O . ARG A 1 91 ? -8.599 -8.923 21.123 1.00 95.94 91 ARG A O 1
ATOM 708 N N . LEU A 1 92 ? -8.730 -8.184 18.999 1.00 96.94 92 LEU A N 1
ATOM 709 C CA . LEU A 1 92 ? -9.902 -7.333 19.142 1.00 96.94 92 LEU A CA 1
ATOM 710 C C . LEU A 1 92 ? -11.167 -8.075 18.723 1.00 96.94 92 LEU A C 1
ATOM 712 O O . LEU A 1 92 ? -11.186 -8.783 17.711 1.00 96.94 92 LEU A O 1
ATOM 716 N N . ARG A 1 93 ? -12.254 -7.886 19.478 1.00 96.62 93 ARG A N 1
ATOM 717 C CA . ARG A 1 93 ? -13.563 -8.472 19.150 1.00 96.62 93 ARG A CA 1
ATOM 718 C C . ARG A 1 93 ? -14.662 -7.432 19.229 1.00 96.62 93 ARG A C 1
ATOM 720 O O . ARG A 1 93 ? -14.894 -6.847 20.283 1.00 96.62 93 ARG A O 1
ATOM 727 N N . LEU A 1 94 ? -15.392 -7.271 18.131 1.00 97.38 94 LEU A N 1
ATOM 728 C CA . LEU A 1 94 ? -16.636 -6.516 18.101 1.00 97.38 94 LEU A CA 1
ATOM 729 C C . LEU A 1 94 ? -17.775 -7.432 18.556 1.00 97.38 94 LEU A C 1
ATOM 731 O O . LEU A 1 94 ? -18.053 -8.453 17.928 1.00 97.38 94 LEU A O 1
ATOM 735 N N . LEU A 1 95 ? -18.437 -7.069 19.646 1.00 97.12 95 LEU A N 1
ATOM 736 C CA . LEU A 1 95 ? -19.501 -7.834 20.286 1.00 97.12 95 LEU A CA 1
ATOM 737 C C . LEU A 1 95 ? -20.813 -7.058 20.193 1.00 97.12 95 LEU A C 1
ATOM 739 O O . LEU A 1 95 ? -20.861 -5.870 20.513 1.00 97.12 95 LEU A O 1
ATOM 743 N N . ASN A 1 96 ? -21.897 -7.721 19.796 1.00 95.50 96 ASN A N 1
ATOM 744 C CA . ASN A 1 96 ? -23.219 -7.103 19.870 1.00 95.50 96 ASN A CA 1
ATOM 745 C C . ASN A 1 96 ? -23.775 -7.098 21.308 1.00 95.50 96 ASN A C 1
ATOM 747 O O . ASN A 1 96 ? -23.171 -7.635 22.232 1.00 95.50 96 ASN A O 1
ATOM 751 N N . ILE A 1 97 ? -24.973 -6.535 21.499 1.00 94.62 97 ILE A N 1
ATOM 752 C CA . ILE A 1 97 ? -25.635 -6.444 22.816 1.00 94.62 97 ILE A CA 1
ATOM 753 C C . ILE A 1 97 ? -25.914 -7.803 23.497 1.00 94.62 97 ILE A C 1
ATOM 755 O O . ILE A 1 97 ? -26.219 -7.847 24.683 1.00 94.62 97 ILE A O 1
ATOM 759 N N . SER A 1 98 ? -25.858 -8.916 22.761 1.00 94.94 98 SER A N 1
ATOM 760 C CA . SER A 1 98 ? -26.026 -10.281 23.286 1.00 94.94 98 SER A CA 1
ATOM 761 C C . SER A 1 98 ? -24.694 -11.032 23.420 1.00 94.94 98 SER A C 1
ATOM 763 O O . SER A 1 98 ? -24.700 -12.260 23.464 1.00 94.94 98 SER A O 1
ATOM 765 N N . ASP A 1 99 ? -23.568 -10.313 23.417 1.00 94.88 99 ASP A N 1
ATOM 766 C CA . ASP A 1 99 ? -22.198 -10.841 23.475 1.00 94.88 99 ASP A CA 1
ATOM 767 C C . ASP A 1 99 ? -21.836 -11.792 22.316 1.00 94.88 99 ASP A C 1
ATOM 769 O O . ASP A 1 99 ? -20.882 -12.572 22.391 1.00 94.88 99 ASP A O 1
ATOM 773 N N . ARG A 1 100 ? -22.575 -11.729 21.199 1.00 95.00 100 ARG A N 1
ATOM 774 C CA . ARG A 1 100 ? -22.205 -12.447 19.975 1.00 95.00 100 ARG A CA 1
ATOM 775 C C . ARG A 1 100 ? -21.054 -11.706 19.305 1.00 95.00 100 ARG A C 1
ATOM 777 O O . ARG A 1 100 ? -21.173 -10.512 19.036 1.00 95.00 100 ARG A O 1
ATOM 784 N N . VAL A 1 101 ? -19.992 -12.439 18.968 1.00 95.81 101 VAL A N 1
ATOM 785 C CA . VAL A 1 101 ? -18.901 -11.928 18.127 1.00 95.81 101 VAL A CA 1
ATOM 786 C C . VAL A 1 101 ? -19.443 -11.621 16.736 1.00 95.81 101 VAL A C 1
ATOM 788 O O . VAL A 1 101 ? -19.974 -12.501 16.054 1.00 95.81 101 VAL A O 1
ATOM 791 N N . MET A 1 102 ? -19.326 -10.356 16.359 1.00 95.31 102 MET A N 1
ATOM 792 C CA . MET A 1 102 ? -19.713 -9.817 15.067 1.00 95.31 102 MET A CA 1
ATOM 793 C C . MET A 1 102 ? -18.498 -9.787 14.145 1.00 95.31 102 MET A C 1
ATOM 795 O O . MET A 1 102 ? -18.540 -10.392 13.082 1.00 95.31 102 MET A O 1
ATOM 799 N N . ASP A 1 103 ? -17.393 -9.192 14.583 1.00 96.06 103 ASP A N 1
ATOM 800 C CA . ASP A 1 103 ? -16.122 -9.244 13.862 1.00 96.06 103 ASP A CA 1
ATOM 801 C C . ASP A 1 103 ? -14.960 -9.450 14.830 1.00 96.06 103 ASP A C 1
ATOM 803 O O . ASP A 1 103 ? -15.072 -9.200 16.035 1.00 96.06 103 ASP A O 1
ATOM 807 N N . GLU A 1 104 ? -13.853 -9.943 14.296 1.00 95.75 104 GLU A N 1
ATOM 808 C CA . GLU A 1 104 ? -12.654 -10.251 15.053 1.00 95.75 104 GLU A CA 1
ATOM 809 C C . GLU A 1 104 ? -11.405 -9.965 14.227 1.00 95.75 104 GLU A C 1
ATOM 811 O O . GLU A 1 104 ? -11.279 -10.419 13.088 1.00 95.75 104 GLU A O 1
ATOM 816 N N . LEU A 1 105 ? -10.460 -9.263 14.842 1.00 95.44 105 LEU A N 1
ATOM 817 C CA . LEU A 1 105 ? -9.145 -8.992 14.286 1.00 95.44 105 LEU A CA 1
ATOM 818 C C . LEU A 1 105 ? -8.094 -9.442 15.294 1.00 95.44 105 LEU A C 1
ATOM 820 O O . LEU A 1 105 ? -8.071 -8.962 16.420 1.00 95.44 105 LEU A O 1
ATOM 824 N N . THR A 1 106 ? -7.218 -10.357 14.890 1.00 95.00 106 THR A N 1
ATOM 825 C CA . THR A 1 106 ? -5.972 -10.620 15.622 1.00 95.00 106 THR A CA 1
ATOM 826 C C . THR A 1 106 ? -4.845 -10.020 14.808 1.00 95.00 106 THR A C 1
ATOM 828 O O . THR A 1 106 ? -4.632 -10.526 13.715 1.00 95.00 106 THR A O 1
ATOM 831 N N . TYR A 1 107 ? -4.163 -8.987 15.300 1.00 93.38 107 TYR A N 1
ATOM 832 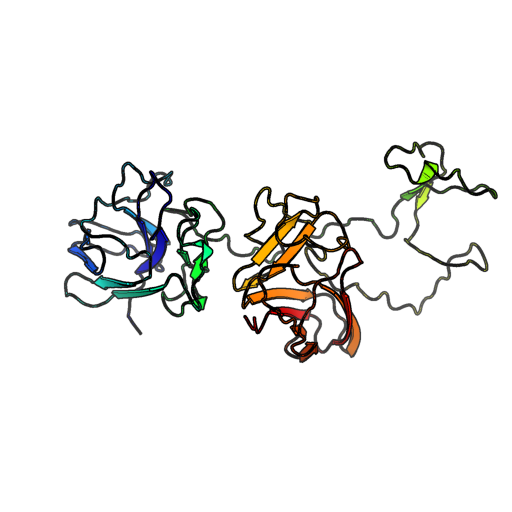C CA . TYR A 1 107 ? -3.039 -8.346 14.602 1.00 93.38 107 TYR A CA 1
ATOM 833 C C . TYR A 1 107 ? -1.710 -8.573 15.340 1.00 93.38 107 TYR A C 1
ATOM 835 O O . TYR A 1 107 ? -1.701 -9.029 16.482 1.00 93.38 107 TYR A O 1
ATOM 843 N N . SER A 1 108 ? -0.584 -8.295 14.677 1.00 87.00 108 SER A N 1
ATOM 844 C CA . SER A 1 108 ? 0.768 -8.345 15.253 1.00 87.00 108 SER A CA 1
ATOM 845 C C . SER A 1 108 ? 1.669 -7.295 14.604 1.00 87.00 108 SER A C 1
ATOM 847 O O . SER A 1 108 ? 1.371 -6.828 13.510 1.00 87.00 108 SER A O 1
ATOM 849 N N . ASP A 1 109 ? 2.766 -6.943 15.272 1.00 76.88 109 ASP A N 1
ATOM 850 C CA . ASP A 1 109 ? 3.847 -6.087 14.765 1.00 76.88 109 ASP A CA 1
ATOM 851 C C . ASP A 1 109 ? 4.865 -6.841 13.886 1.00 76.88 109 ASP A C 1
ATOM 853 O O . ASP A 1 109 ? 5.888 -6.275 13.510 1.00 76.88 109 ASP A O 1
ATOM 857 N N . ARG A 1 110 ? 4.652 -8.143 13.633 1.00 73.25 110 ARG A N 1
ATOM 858 C CA . ARG A 1 110 ? 5.621 -9.042 12.983 1.00 73.25 110 ARG A CA 1
ATOM 859 C C . ARG A 1 110 ? 4.957 -10.084 12.089 1.00 73.25 110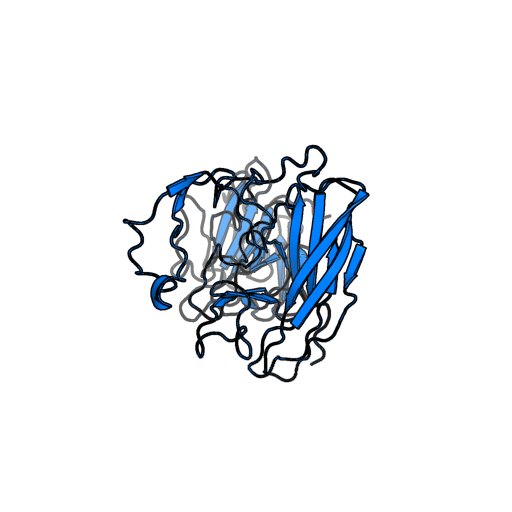 ARG A C 1
ATOM 861 O O . ARG A 1 110 ? 3.774 -10.407 12.208 1.00 73.25 110 ARG A O 1
ATOM 868 N N . GLY A 1 111 ? 5.787 -10.749 11.287 1.00 76.75 111 GLY A N 1
ATOM 869 C CA . GLY A 1 111 ? 5.403 -11.934 10.522 1.00 76.75 111 GLY A CA 1
ATOM 870 C C . GLY A 1 111 ? 4.728 -11.551 9.213 1.00 76.75 111 GLY A C 1
ATOM 871 O O . GLY A 1 111 ? 5.354 -10.912 8.376 1.00 76.75 111 GLY A O 1
ATOM 872 N N . ASP A 1 112 ? 3.475 -11.969 9.034 1.00 73.50 112 ASP A N 1
ATOM 873 C CA . ASP A 1 112 ? 2.682 -11.644 7.838 1.00 73.50 112 ASP A CA 1
ATOM 874 C C . ASP A 1 112 ? 2.008 -10.255 7.935 1.00 73.50 112 ASP A C 1
ATOM 876 O O . ASP A 1 112 ? 1.331 -9.820 7.004 1.00 73.50 112 ASP A O 1
ATOM 880 N N . TRP A 1 113 ? 2.182 -9.555 9.063 1.00 82.50 113 TRP A N 1
ATOM 881 C CA . TRP A 1 113 ? 1.657 -8.210 9.307 1.00 82.50 113 TRP A CA 1
ATOM 882 C C . TRP A 1 113 ? 2.660 -7.124 8.887 1.00 82.50 113 TRP A C 1
ATOM 884 O O . TRP A 1 113 ? 3.864 -7.365 8.897 1.00 82.50 113 TRP A O 1
ATOM 894 N N . PRO A 1 114 ? 2.193 -5.928 8.491 1.00 72.75 114 PRO A N 1
ATOM 895 C CA . PRO A 1 114 ? 3.068 -4.850 8.041 1.00 72.75 114 PRO A CA 1
ATOM 896 C C . PRO A 1 114 ? 3.768 -4.140 9.212 1.00 72.75 114 PRO A C 1
ATOM 898 O O . PRO A 1 114 ? 3.150 -3.341 9.910 1.00 72.75 114 PRO A O 1
ATOM 901 N N . ASP A 1 115 ? 5.084 -4.323 9.335 1.00 72.25 115 ASP A N 1
ATOM 902 C CA . ASP A 1 115 ? 5.918 -3.667 10.360 1.00 72.25 115 ASP A CA 1
ATOM 903 C C . ASP A 1 115 ? 5.839 -2.124 10.320 1.00 72.25 115 ASP A C 1
ATOM 905 O O . ASP A 1 115 ? 6.054 -1.444 11.319 1.00 72.25 115 ASP A O 1
ATOM 909 N N . ALA A 1 116 ? 5.520 -1.537 9.159 1.00 68.44 116 ALA A N 1
ATOM 910 C CA . ALA A 1 116 ? 5.468 -0.086 8.986 1.00 68.44 116 ALA A CA 1
ATOM 911 C C . ALA A 1 116 ? 4.374 0.592 9.835 1.00 68.44 116 ALA A C 1
ATOM 913 O O . ALA A 1 116 ? 4.503 1.775 10.139 1.00 68.44 116 ALA A O 1
ATOM 914 N N . ALA A 1 117 ? 3.327 -0.130 10.243 1.00 74.50 117 ALA A N 1
ATOM 915 C CA . ALA A 1 117 ? 2.280 0.400 11.120 1.00 74.50 117 ALA A CA 1
ATOM 916 C C . ALA A 1 117 ? 2.718 0.521 12.599 1.00 74.50 117 ALA A C 1
ATOM 918 O O . ALA A 1 117 ? 1.971 1.042 13.427 1.00 74.50 117 ALA A O 1
ATOM 919 N N . ASP A 1 118 ? 3.930 0.065 12.936 1.00 78.38 118 ASP A N 1
ATOM 920 C CA . ASP A 1 118 ? 4.465 0.066 14.296 1.00 78.38 118 ASP A CA 1
ATOM 921 C C . ASP A 1 118 ? 5.309 1.324 14.582 1.00 78.38 118 ASP A C 1
ATOM 923 O O . ASP A 1 118 ? 6.537 1.322 14.485 1.00 78.38 118 ASP A O 1
ATOM 927 N N . GLY A 1 119 ? 4.662 2.447 14.909 1.00 72.56 119 GLY A N 1
ATOM 928 C CA . GLY A 1 119 ? 5.361 3.631 15.436 1.00 72.56 119 GLY A CA 1
ATOM 929 C C . GLY A 1 119 ? 5.897 4.620 14.398 1.00 72.56 119 GLY A C 1
ATOM 930 O O . GLY A 1 119 ? 6.395 5.681 14.776 1.00 72.56 119 GLY A O 1
ATOM 931 N N . SER A 1 120 ? 5.780 4.332 13.096 1.00 71.75 120 SER A N 1
ATOM 932 C CA . SER A 1 120 ? 6.238 5.246 12.031 1.00 71.75 120 SER A CA 1
ATOM 933 C C . SER A 1 120 ? 5.253 6.384 11.716 1.00 71.75 120 SER A C 1
ATOM 935 O O . SER A 1 120 ? 5.588 7.313 10.983 1.00 71.75 120 SER A O 1
ATOM 937 N N . GLY A 1 121 ? 4.035 6.316 12.266 1.00 77.50 121 GLY A N 1
ATOM 938 C CA . GLY A 1 121 ? 2.924 7.208 11.930 1.00 77.50 121 GLY A CA 1
ATOM 939 C C . GLY A 1 121 ? 2.006 6.678 10.831 1.00 77.50 121 GLY A C 1
ATOM 940 O O . GLY A 1 121 ? 0.989 7.306 10.557 1.00 77.50 121 GLY A O 1
ATOM 941 N N . LEU A 1 122 ? 2.317 5.537 10.218 1.00 83.38 122 LEU A N 1
ATOM 942 C CA . LEU A 1 122 ? 1.378 4.811 9.360 1.00 83.38 122 LEU A CA 1
ATOM 943 C C . LEU A 1 122 ? 0.456 3.924 10.205 1.00 83.38 122 LEU A C 1
ATOM 945 O O . LEU A 1 122 ? 0.836 3.471 11.282 1.00 83.38 122 LEU A O 1
ATOM 949 N N . THR A 1 123 ? -0.751 3.668 9.712 1.00 91.06 123 THR A N 1
ATOM 950 C CA . THR A 1 123 ? -1.738 2.794 10.366 1.00 91.06 123 THR A CA 1
ATOM 951 C C . THR A 1 123 ? -1.729 1.404 9.753 1.00 91.06 123 THR A C 1
ATOM 953 O O . THR A 1 123 ? -1.293 1.210 8.620 1.00 91.06 123 THR A O 1
ATOM 956 N N . LEU A 1 124 ? -2.278 0.429 10.471 1.00 93.88 124 LEU A N 1
ATOM 957 C CA . LEU A 1 124 ? -2.674 -0.853 9.913 1.00 93.88 124 LEU A CA 1
ATOM 958 C C . LEU A 1 124 ? -4.027 -0.689 9.209 1.00 93.88 124 LEU A C 1
ATOM 960 O O . LEU A 1 124 ? -5.061 -0.564 9.859 1.00 93.88 124 LEU A O 1
ATOM 964 N N . ALA A 1 125 ? -4.024 -0.709 7.882 1.00 93.62 125 ALA A N 1
ATOM 965 C CA . ALA A 1 125 ? -5.165 -0.406 7.031 1.00 93.62 125 ALA A CA 1
ATOM 966 C C . ALA A 1 125 ? -5.590 -1.623 6.198 1.00 93.62 125 ALA A C 1
ATOM 968 O O . ALA A 1 125 ? -4.778 -2.290 5.548 1.00 93.62 125 ALA A O 1
ATOM 969 N N . LYS A 1 126 ? -6.892 -1.915 6.175 1.00 93.44 126 LYS A N 1
ATOM 970 C CA . LYS A 1 126 ? -7.464 -2.962 5.325 1.00 93.44 126 LYS A CA 1
ATOM 971 C C . LYS A 1 126 ? -7.385 -2.548 3.851 1.00 93.44 126 LYS A C 1
ATOM 973 O O . LYS A 1 126 ? -7.767 -1.433 3.500 1.00 93.44 126 LYS A O 1
ATOM 978 N N . ARG A 1 127 ? -6.904 -3.447 2.987 1.00 84.50 127 ARG A N 1
ATOM 979 C CA . ARG A 1 127 ? -6.667 -3.199 1.548 1.00 84.50 127 ARG A CA 1
ATOM 980 C C . ARG A 1 127 ? -7.950 -2.908 0.778 1.00 84.50 127 ARG A C 1
ATOM 982 O O . ARG A 1 127 ? -7.988 -2.022 -0.070 1.00 84.50 127 ARG A O 1
ATOM 989 N N . ASP A 1 128 ? -8.999 -3.664 1.077 1.00 83.81 128 ASP A N 1
ATOM 990 C CA . ASP A 1 128 ? -10.337 -3.452 0.541 1.00 83.81 128 ASP A CA 1
ATOM 991 C C . ASP A 1 128 ? -11.336 -3.487 1.705 1.00 83.81 128 ASP A C 1
ATOM 993 O O . ASP A 1 128 ? -11.405 -4.501 2.408 1.00 83.81 128 ASP A O 1
ATOM 997 N N . PRO A 1 129 ? -12.136 -2.426 1.917 1.00 88.00 129 PRO A N 1
ATOM 998 C CA . PRO A 1 129 ? -13.110 -2.380 3.007 1.00 88.00 129 PRO A CA 1
ATOM 999 C C . PRO A 1 129 ? -14.155 -3.509 2.947 1.00 88.00 129 PRO A C 1
ATOM 1001 O O . PRO A 1 129 ? -14.820 -3.780 3.945 1.00 88.00 129 PRO A O 1
ATOM 1004 N N . GLN A 1 130 ? -14.312 -4.190 1.807 1.00 87.38 130 GLN A N 1
ATOM 1005 C CA . GLN A 1 130 ? -15.215 -5.334 1.632 1.00 87.38 130 GLN A CA 1
ATOM 1006 C C . GLN A 1 130 ? -14.592 -6.688 2.018 1.00 87.38 130 GLN A C 1
ATOM 1008 O O . GLN A 1 130 ? -15.283 -7.707 2.023 1.00 87.38 130 GLN A O 1
ATOM 1013 N N . MET A 1 131 ? -13.303 -6.730 2.365 1.00 86.12 131 MET A N 1
ATOM 1014 C CA . MET A 1 131 ? -12.643 -7.955 2.817 1.00 86.12 131 MET A CA 1
ATOM 1015 C C . MET A 1 131 ? -12.929 -8.268 4.292 1.00 86.12 131 MET A C 1
ATOM 1017 O O . MET A 1 131 ? -13.195 -7.394 5.125 1.00 86.12 131 MET A O 1
ATOM 1021 N N . ALA A 1 132 ? -12.834 -9.555 4.629 1.00 87.81 132 ALA A N 1
ATOM 1022 C CA . ALA A 1 132 ? -12.887 -10.018 6.011 1.00 87.81 132 ALA A CA 1
ATOM 1023 C C . ALA A 1 132 ? -11.663 -9.531 6.809 1.00 87.81 132 ALA A C 1
ATOM 1025 O O . ALA A 1 132 ? -10.608 -9.245 6.245 1.00 87.81 132 ALA A O 1
ATOM 1026 N N . SER A 1 133 ? -11.783 -9.461 8.134 1.00 91.50 133 SER A N 1
ATOM 1027 C CA . SER A 1 133 ? -10.683 -9.034 9.015 1.00 91.50 133 SER A CA 1
ATOM 1028 C C . SER A 1 133 ? -9.563 -10.074 9.153 1.00 91.50 133 SER A C 1
ATOM 1030 O O . SER A 1 133 ? -8.454 -9.729 9.537 1.00 91.50 133 SER A O 1
ATOM 1032 N N . ALA A 1 134 ? -9.806 -11.322 8.754 1.00 87.25 134 ALA A N 1
ATOM 1033 C CA . ALA A 1 134 ? -8.771 -12.323 8.511 1.00 87.25 134 ALA A CA 1
ATOM 1034 C C . ALA A 1 134 ? -8.796 -12.756 7.032 1.00 87.25 134 ALA A C 1
ATOM 1036 O O . ALA A 1 134 ? -9.881 -12.776 6.437 1.00 87.25 134 ALA A O 1
ATOM 1037 N N . PRO A 1 135 ? -7.660 -13.180 6.446 1.00 88.62 135 PRO A N 1
ATOM 1038 C CA . PRO A 1 135 ? -6.316 -13.296 7.039 1.00 88.62 135 PRO A CA 1
ATOM 1039 C C . PRO A 1 135 ? -5.533 -11.965 7.082 1.00 88.62 135 PRO A C 1
ATOM 1041 O O . PRO A 1 135 ? -6.033 -10.939 6.626 1.00 88.62 135 PRO A O 1
ATOM 1044 N N . ALA A 1 136 ? -4.300 -12.005 7.607 1.00 81.44 136 ALA A N 1
ATOM 1045 C CA . ALA A 1 136 ? -3.366 -10.869 7.655 1.00 81.44 136 ALA A CA 1
ATOM 1046 C C . ALA A 1 136 ? -3.128 -10.228 6.275 1.00 81.44 136 ALA A C 1
ATOM 1048 O O . ALA A 1 136 ? -3.074 -9.008 6.175 1.00 81.44 136 ALA A O 1
ATOM 1049 N N . ASP A 1 137 ? -3.111 -11.028 5.200 1.00 79.69 137 ASP A N 1
ATOM 1050 C CA . ASP A 1 137 ? -2.932 -10.567 3.813 1.00 79.69 137 ASP A CA 1
ATOM 1051 C C . ASP A 1 137 ? -3.955 -9.504 3.365 1.00 79.69 137 ASP A C 1
ATOM 1053 O O . ASP A 1 137 ? -3.676 -8.720 2.453 1.00 79.69 137 ASP A O 1
ATOM 1057 N N . ASN A 1 138 ? -5.126 -9.441 4.012 1.00 84.19 138 ASN A N 1
ATOM 1058 C CA . ASN A 1 138 ? -6.143 -8.420 3.741 1.00 84.19 138 ASN A CA 1
ATOM 1059 C C . ASN A 1 138 ? -5.746 -7.031 4.267 1.00 84.19 138 ASN A C 1
ATOM 1061 O O . ASN A 1 138 ? -6.433 -6.051 3.976 1.00 84.19 138 ASN A O 1
ATOM 1065 N N . TRP A 1 139 ? -4.659 -6.938 5.028 1.00 88.81 139 TRP A N 1
ATOM 1066 C CA . TRP A 1 139 ? -4.175 -5.727 5.671 1.00 88.81 139 TRP A CA 1
ATOM 1067 C C . TRP A 1 139 ? -2.810 -5.312 5.125 1.00 88.81 139 TRP A C 1
ATOM 1069 O O . TRP A 1 139 ? -2.045 -6.095 4.555 1.00 88.81 139 TRP A O 1
ATOM 1079 N N . THR A 1 140 ? -2.524 -4.025 5.252 1.00 84.94 140 THR A N 1
ATOM 1080 C CA . THR A 1 140 ? -1.248 -3.404 4.905 1.00 84.94 140 THR A CA 1
ATOM 1081 C C . THR A 1 140 ? -1.089 -2.111 5.698 1.00 84.94 140 THR A C 1
ATOM 1083 O O . THR A 1 140 ? -1.886 -1.855 6.593 1.00 84.94 140 THR A O 1
ATOM 1086 N N . HIS A 1 141 ? -0.048 -1.328 5.442 1.00 81.31 141 HIS A N 1
ATOM 1087 C CA . HIS A 1 141 ? 0.081 -0.018 6.073 1.00 81.31 141 HIS A CA 1
ATOM 1088 C C . HIS A 1 141 ? -0.691 1.042 5.268 1.00 81.31 141 HIS A C 1
ATOM 1090 O O . HIS A 1 141 ? -0.845 0.890 4.055 1.00 81.31 141 HIS A O 1
ATOM 1096 N N . SER A 1 142 ? -1.152 2.129 5.887 1.00 82.94 142 SER A N 1
ATOM 1097 C CA . SER A 1 142 ? -1.732 3.252 5.135 1.00 82.94 142 SER A CA 1
ATOM 1098 C C . SER A 1 142 ? -0.759 3.837 4.105 1.00 82.94 142 SER A C 1
ATOM 1100 O O . SER A 1 142 ? 0.465 3.727 4.227 1.00 82.94 142 SER A O 1
ATOM 1102 N N . ALA A 1 143 ? -1.314 4.481 3.074 1.00 73.06 143 ALA A N 1
ATOM 1103 C CA . ALA A 1 143 ? -0.539 5.275 2.119 1.00 73.06 143 ALA A CA 1
ATOM 1104 C C . ALA A 1 143 ? -0.140 6.652 2.685 1.00 73.06 143 ALA A C 1
ATOM 1106 O O . ALA A 1 143 ? 0.833 7.250 2.232 1.00 73.06 143 ALA A O 1
ATOM 1107 N N . GLU A 1 144 ? -0.888 7.146 3.674 1.00 76.94 144 GLU A N 1
ATOM 1108 C CA . GLU A 1 144 ? -0.721 8.467 4.274 1.00 76.94 144 GLU A CA 1
ATOM 1109 C C . GLU A 1 144 ? -0.315 8.348 5.748 1.00 76.94 144 GLU A C 1
ATOM 1111 O O . GLU A 1 144 ? -0.791 7.471 6.479 1.00 76.94 144 GLU A O 1
ATOM 1116 N N . VAL A 1 145 ? 0.557 9.255 6.199 1.00 77.88 145 VAL A N 1
ATOM 1117 C CA . VAL A 1 145 ? 0.869 9.422 7.624 1.00 77.88 145 VAL A CA 1
ATOM 1118 C C . VAL A 1 145 ? -0.393 9.879 8.351 1.00 77.88 145 VAL A C 1
ATOM 1120 O O . VAL A 1 145 ? -1.078 10.797 7.907 1.00 77.88 145 VAL A O 1
ATOM 1123 N N . ASN A 1 146 ? -0.655 9.265 9.501 1.00 82.75 146 ASN A N 1
ATOM 1124 C CA . ASN A 1 146 ? -1.876 9.350 10.303 1.00 82.75 146 ASN A CA 1
ATOM 1125 C C . ASN A 1 146 ? -3.085 8.602 9.723 1.00 82.75 146 ASN A C 1
ATOM 1127 O O . ASN A 1 146 ? -4.168 8.698 10.300 1.00 82.75 146 ASN A O 1
ATOM 1131 N N . GLY A 1 147 ? -2.902 7.836 8.644 1.00 89.06 147 GLY A N 1
ATOM 1132 C CA . GLY A 1 147 ? -3.957 7.010 8.069 1.00 89.06 147 GLY A CA 1
ATOM 1133 C C . GLY A 1 147 ? -5.060 7.805 7.381 1.00 89.06 147 GLY A C 1
ATOM 1134 O O . GLY A 1 147 ? -4.877 8.962 7.005 1.00 89.06 147 GLY A O 1
ATOM 1135 N N . THR A 1 148 ? -6.219 7.173 7.227 1.00 93.56 148 THR A N 1
ATOM 1136 C CA . THR A 1 148 ? -7.384 7.726 6.522 1.00 93.56 148 THR A CA 1
ATOM 1137 C C . THR A 1 148 ? -8.660 7.717 7.374 1.00 93.56 148 THR A C 1
ATOM 1139 O O . THR A 1 148 ? -9.707 7.287 6.890 1.00 93.56 148 THR A O 1
ATOM 1142 N N . PRO A 1 149 ? -8.639 8.223 8.624 1.00 96.12 149 PRO A N 1
ATOM 1143 C CA . PRO A 1 149 ? -9.784 8.116 9.520 1.00 96.12 149 PRO A CA 1
ATOM 1144 C C . PRO A 1 149 ? -11.035 8.766 8.915 1.00 96.12 149 PRO A C 1
ATOM 1146 O O . PRO A 1 149 ? -11.056 9.946 8.555 1.00 96.12 149 PRO A O 1
ATOM 1149 N N . GLY A 1 150 ? -12.106 7.988 8.826 1.00 94.94 150 GLY A N 1
ATOM 1150 C CA . GLY A 1 150 ? -13.382 8.371 8.244 1.00 94.94 150 GLY A CA 1
ATOM 1151 C C . GLY A 1 150 ? -13.419 8.351 6.716 1.00 94.94 150 GLY A C 1
ATOM 1152 O O . GLY A 1 150 ? -14.329 8.936 6.131 1.00 94.94 150 GLY A O 1
ATOM 1153 N N . SER A 1 151 ? -12.421 7.763 6.057 1.00 93.38 151 SER A N 1
ATOM 1154 C CA . SER A 1 151 ? -12.285 7.728 4.600 1.00 93.38 151 SER A CA 1
ATOM 1155 C C . SER A 1 151 ? -11.874 6.344 4.112 1.00 93.38 151 SER A C 1
ATOM 1157 O O . SER A 1 151 ? -11.482 5.462 4.863 1.00 93.38 151 SER A O 1
ATOM 1159 N N . ARG A 1 152 ? -11.964 6.134 2.799 1.00 89.81 152 ARG A N 1
ATOM 1160 C CA . ARG A 1 152 ? -11.513 4.885 2.194 1.00 89.81 152 ARG A CA 1
ATOM 1161 C C . ARG A 1 152 ? -9.980 4.815 2.191 1.00 89.81 152 ARG A C 1
ATOM 1163 O O . ARG A 1 152 ? -9.359 5.627 1.515 1.00 89.81 152 ARG A O 1
ATOM 1170 N N . ASN A 1 153 ? -9.423 3.774 2.815 1.00 88.00 153 ASN A N 1
ATOM 1171 C CA . ASN A 1 153 ? -7.975 3.516 2.917 1.00 88.00 153 ASN A CA 1
ATOM 1172 C C . ASN A 1 153 ? -7.213 3.603 1.596 1.00 88.00 153 ASN A C 1
ATOM 1174 O O . ASN A 1 153 ? -6.125 4.169 1.525 1.00 88.00 153 ASN A O 1
ATOM 1178 N N . PHE A 1 154 ? -7.784 3.017 0.543 1.00 82.25 154 PHE A N 1
ATOM 1179 C CA . PHE A 1 154 ? -7.164 2.957 -0.772 1.00 82.25 154 PHE A CA 1
ATOM 1180 C C . PHE A 1 154 ? -8.204 3.250 -1.842 1.00 82.25 154 PHE A C 1
ATOM 1182 O O . PHE A 1 154 ? -9.298 2.665 -1.862 1.00 82.25 154 PHE A O 1
ATOM 1189 N N . VAL A 1 155 ? -7.856 4.145 -2.765 1.00 67.06 155 VAL A N 1
ATOM 1190 C CA . VAL A 1 155 ? -8.644 4.337 -3.979 1.00 67.06 155 VAL A CA 1
ATOM 1191 C C . VAL A 1 155 ? -8.701 3.005 -4.739 1.00 67.06 155 VAL A C 1
ATOM 1193 O O . VAL A 1 155 ? -7.666 2.360 -4.918 1.00 67.06 155 VAL A O 1
ATOM 1196 N N . PRO A 1 156 ? -9.892 2.539 -5.160 1.00 52.09 156 PRO A N 1
ATOM 1197 C CA . PRO A 1 156 ? -9.963 1.365 -6.010 1.00 52.09 156 PRO A CA 1
ATOM 1198 C C . PRO A 1 156 ? -9.189 1.669 -7.289 1.00 52.09 156 PRO A C 1
ATOM 1200 O O . PRO A 1 156 ? -9.380 2.727 -7.887 1.00 52.09 156 PRO A O 1
ATOM 1203 N N . PHE A 1 157 ? -8.304 0.752 -7.674 1.00 38.72 157 PHE A N 1
ATOM 1204 C CA . PHE A 1 157 ? -7.538 0.845 -8.909 1.00 38.72 157 PHE A CA 1
ATOM 1205 C C . PHE A 1 157 ? -8.489 1.119 -10.084 1.00 38.72 157 PHE A C 1
ATOM 1207 O O . PHE A 1 157 ? -9.316 0.273 -10.434 1.00 38.72 157 PHE A O 1
ATOM 1214 N N . ASP A 1 158 ? -8.401 2.319 -10.664 1.00 34.53 158 ASP A N 1
ATOM 1215 C CA . ASP A 1 158 ? -9.076 2.640 -11.916 1.00 34.53 158 ASP A CA 1
ATOM 1216 C C . ASP A 1 158 ? -8.313 1.930 -13.034 1.00 34.53 158 ASP A C 1
ATOM 1218 O O . ASP A 1 158 ? -7.265 2.382 -13.490 1.00 34.53 158 ASP A O 1
ATOM 1222 N N . ALA A 1 159 ? -8.828 0.769 -13.435 1.00 31.92 159 ALA A N 1
ATOM 1223 C CA . ALA A 1 159 ? -8.243 -0.056 -14.481 1.00 31.92 159 ALA A CA 1
ATOM 1224 C C . ALA A 1 159 ? -8.414 0.534 -15.892 1.00 31.92 159 ALA A C 1
ATOM 1226 O O . ALA A 1 159 ? -8.109 -0.161 -16.862 1.00 31.92 159 ALA A O 1
ATOM 1227 N N . THR A 1 160 ? -8.921 1.767 -16.045 1.00 28.20 160 THR A N 1
ATOM 1228 C CA . THR A 1 160 ? -8.965 2.421 -17.356 1.00 28.20 160 THR A CA 1
ATOM 1229 C C . THR A 1 160 ? -7.551 2.832 -17.786 1.00 28.20 160 THR A C 1
ATOM 1231 O O . THR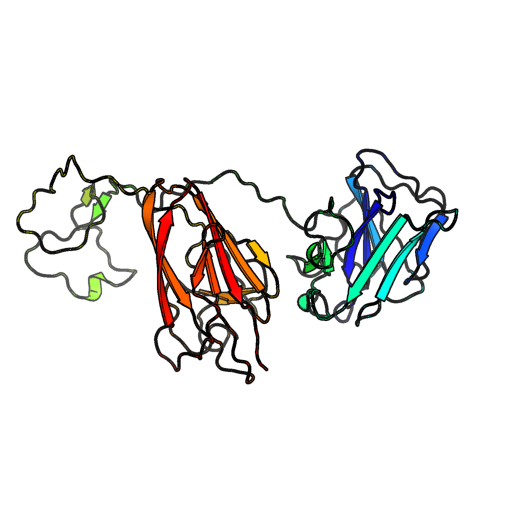 A 1 160 ? -6.927 3.686 -17.150 1.00 28.20 160 THR A O 1
ATOM 1234 N N . PRO A 1 161 ? -7.003 2.243 -18.868 1.00 28.92 161 PRO A N 1
ATOM 1235 C CA . PRO A 1 161 ? -5.681 2.609 -19.351 1.00 28.92 161 PRO A CA 1
ATOM 1236 C C . PRO A 1 161 ? -5.694 4.072 -19.788 1.00 28.92 161 PRO A C 1
ATOM 1238 O O . PRO A 1 161 ? -6.484 4.468 -20.647 1.00 28.92 161 PRO A O 1
ATOM 1241 N N . ARG A 1 162 ? -4.811 4.887 -19.210 1.00 29.59 162 ARG A N 1
ATOM 1242 C CA . ARG A 1 162 ? -4.485 6.196 -19.774 1.00 29.59 162 ARG A CA 1
ATOM 1243 C C . ARG A 1 162 ? -3.281 6.022 -20.678 1.00 29.59 162 ARG A C 1
ATOM 1245 O O . ARG A 1 162 ? -2.170 5.804 -20.208 1.00 29.59 162 ARG A O 1
ATOM 1252 N N . GLU A 1 163 ? -3.517 6.096 -21.979 1.00 34.62 163 GLU A N 1
ATOM 1253 C CA . GLU A 1 163 ? -2.442 6.094 -22.962 1.00 34.62 163 GLU A CA 1
ATOM 1254 C C . GLU A 1 163 ? -1.746 7.459 -22.972 1.00 34.62 163 GLU A C 1
ATOM 1256 O O . GLU A 1 163 ? -2.371 8.497 -23.197 1.00 34.62 163 GLU A O 1
ATOM 1261 N N . TYR A 1 164 ? -0.434 7.451 -22.750 1.00 37.91 164 TYR A N 1
ATOM 1262 C CA . TYR A 1 164 ? 0.431 8.608 -22.943 1.00 37.91 164 TYR A CA 1
ATOM 1263 C C . TYR A 1 164 ? 1.367 8.312 -24.120 1.00 37.91 164 TYR A C 1
ATOM 1265 O O . TYR A 1 164 ? 2.267 7.483 -24.009 1.00 37.91 164 TYR A O 1
ATOM 1273 N N . SER A 1 165 ? 1.180 8.977 -25.263 1.00 44.84 165 SER A N 1
ATOM 1274 C CA . SER A 1 165 ? 2.164 8.919 -26.352 1.00 44.84 165 SER A CA 1
ATOM 1275 C C . SER A 1 165 ? 3.374 9.785 -25.995 1.00 44.84 165 SER A C 1
ATOM 1277 O O . SER A 1 165 ? 3.317 11.005 -26.130 1.00 44.84 165 SER A O 1
ATOM 1279 N N . LEU A 1 166 ? 4.464 9.161 -25.534 1.00 48.16 166 LEU A N 1
ATOM 1280 C CA . LEU A 1 166 ? 5.715 9.858 -25.198 1.00 48.16 166 LEU A CA 1
ATOM 1281 C C . LEU A 1 166 ? 6.408 10.428 -26.446 1.00 48.16 166 LEU A C 1
ATOM 1283 O O . LEU A 1 166 ? 6.824 11.582 -26.458 1.00 48.16 166 LEU A O 1
ATOM 1287 N N . VAL A 1 167 ? 6.493 9.631 -27.513 1.00 61.97 167 VAL A N 1
ATOM 1288 C CA . VAL A 1 167 ? 7.015 10.030 -28.825 1.00 61.97 167 VAL A CA 1
ATOM 1289 C C . VAL A 1 167 ? 6.138 9.376 -29.888 1.00 61.97 167 VAL A C 1
ATOM 1291 O O . VAL A 1 167 ? 5.982 8.157 -29.902 1.00 61.97 167 VAL A O 1
ATOM 1294 N N . ALA A 1 168 ? 5.528 10.174 -30.764 1.00 61.00 168 ALA A N 1
ATOM 1295 C CA . ALA A 1 168 ? 4.733 9.640 -31.866 1.00 61.00 168 ALA A CA 1
ATOM 1296 C C . ALA A 1 168 ? 5.627 8.881 -32.866 1.00 61.00 168 ALA A C 1
ATOM 1298 O O . ALA A 1 168 ? 6.773 9.260 -33.095 1.00 61.00 168 ALA A O 1
ATOM 1299 N N . GLN A 1 169 ? 5.097 7.846 -33.521 1.00 58.38 169 GLN A N 1
ATOM 1300 C CA . GLN A 1 169 ? 5.836 7.070 -34.531 1.00 58.38 169 GLN A CA 1
ATOM 1301 C C . GLN A 1 169 ? 6.359 7.938 -35.694 1.00 58.38 169 GLN A C 1
ATOM 1303 O O . GLN A 1 169 ? 7.359 7.613 -36.322 1.00 58.38 169 GLN A O 1
ATOM 1308 N N . ASN A 1 170 ? 5.693 9.059 -35.963 1.00 69.62 170 ASN A N 1
ATOM 1309 C CA . ASN A 1 170 ? 6.071 10.077 -36.939 1.00 69.62 170 ASN A CA 1
ATOM 1310 C C . ASN A 1 170 ? 6.467 11.401 -36.266 1.00 69.62 170 ASN A C 1
ATOM 1312 O O . ASN A 1 170 ? 6.246 12.466 -36.848 1.00 69.62 170 ASN A O 1
ATOM 1316 N N . ALA A 1 171 ? 6.991 11.341 -35.037 1.00 74.00 171 ALA A N 1
ATOM 1317 C CA . ALA A 1 171 ? 7.453 12.521 -34.325 1.00 74.00 171 ALA A CA 1
ATOM 1318 C C . ALA A 1 171 ? 8.414 13.325 -35.202 1.00 74.00 171 ALA A C 1
ATOM 1320 O O . ALA A 1 171 ? 9.188 12.774 -35.987 1.00 74.00 171 ALA A O 1
ATOM 1321 N N . GLU A 1 172 ? 8.320 14.645 -35.094 1.00 80.94 172 GLU A N 1
ATOM 1322 C CA . GLU A 1 172 ? 9.193 15.546 -35.823 1.00 80.94 172 GLU A CA 1
ATOM 1323 C C . GLU A 1 172 ? 10.543 15.611 -35.104 1.00 80.94 172 GLU A C 1
ATOM 1325 O O . GLU A 1 172 ? 10.634 16.067 -33.964 1.00 80.94 172 GLU A O 1
ATOM 1330 N N . TRP A 1 173 ? 11.593 15.132 -35.763 1.00 80.81 173 TRP A N 1
ATOM 1331 C CA . TRP A 1 173 ? 12.946 15.100 -35.220 1.00 80.81 173 TRP A CA 1
ATOM 1332 C C . TRP A 1 173 ? 13.783 16.201 -35.835 1.00 80.81 173 TRP A C 1
ATOM 1334 O O . TRP A 1 173 ? 13.776 16.370 -37.054 1.00 80.81 173 TRP A O 1
ATOM 1344 N N . ARG A 1 174 ? 14.565 16.898 -35.009 1.00 82.38 174 ARG A N 1
ATOM 1345 C CA . ARG A 1 174 ? 15.675 17.725 -35.488 1.00 82.38 174 ARG A CA 1
ATOM 1346 C C . ARG A 1 174 ? 16.888 16.846 -35.758 1.00 82.38 174 ARG A C 1
ATOM 1348 O O . ARG A 1 174 ? 17.235 16.003 -34.936 1.00 82.38 174 ARG A O 1
ATOM 1355 N N . TYR A 1 175 ? 17.543 17.044 -36.895 1.00 81.44 175 TYR A N 1
ATOM 1356 C CA . TYR A 1 175 ? 18.687 16.236 -37.308 1.00 81.44 175 TYR A CA 1
ATOM 1357 C C . TYR A 1 175 ? 19.829 17.098 -37.841 1.00 81.44 175 TYR A C 1
ATOM 1359 O O . TYR A 1 175 ? 19.628 18.139 -38.464 1.00 81.44 175 TYR A O 1
ATOM 1367 N N . GLN A 1 176 ? 21.058 16.644 -37.613 1.00 81.69 176 GLN A N 1
ATOM 1368 C CA . GLN A 1 176 ? 22.245 17.244 -38.202 1.00 81.69 176 GLN A CA 1
ATOM 1369 C C . GLN A 1 176 ? 22.483 16.580 -39.565 1.00 81.69 176 GLN A C 1
ATOM 1371 O O . GLN A 1 176 ? 22.577 15.359 -39.658 1.00 81.69 176 GLN A O 1
ATOM 1376 N N . ALA A 1 177 ? 22.536 17.391 -40.623 1.00 77.25 177 ALA A N 1
ATOM 1377 C CA . ALA A 1 177 ? 22.649 16.930 -42.009 1.00 77.25 177 ALA A CA 1
ATOM 1378 C C . ALA A 1 177 ? 24.023 17.212 -42.650 1.00 77.25 177 ALA A C 1
ATOM 1380 O O . ALA A 1 177 ? 24.134 17.218 -43.873 1.00 77.25 177 ALA A O 1
ATOM 1381 N N . ALA A 1 178 ? 25.049 17.532 -41.857 1.00 76.75 178 ALA A N 1
ATOM 1382 C CA . ALA A 1 178 ? 26.386 17.836 -42.359 1.00 76.75 178 ALA A CA 1
ATOM 1383 C C . ALA A 1 178 ? 27.327 16.635 -42.197 1.00 76.75 178 ALA A C 1
ATOM 1385 O O . ALA A 1 178 ? 27.302 15.938 -41.189 1.00 76.75 178 ALA A O 1
ATOM 1386 N N . ASP A 1 179 ? 28.236 16.453 -43.153 1.00 74.50 179 ASP A N 1
ATOM 1387 C CA . ASP A 1 179 ? 29.148 15.297 -43.196 1.00 74.50 179 ASP A CA 1
ATOM 1388 C C . ASP A 1 179 ? 30.132 15.216 -42.012 1.00 74.50 179 ASP A C 1
ATOM 1390 O O . ASP A 1 179 ? 30.759 14.183 -41.774 1.00 74.50 179 ASP A O 1
ATOM 1394 N N . ALA A 1 180 ? 30.295 16.308 -41.261 1.00 77.25 180 ALA A N 1
ATOM 1395 C CA . ALA A 1 180 ? 31.121 16.352 -40.063 1.00 77.25 180 ALA A CA 1
ATOM 1396 C C . ALA A 1 180 ? 30.267 16.152 -38.808 1.00 77.25 180 ALA A C 1
ATOM 1398 O O . ALA A 1 180 ? 29.249 16.820 -38.638 1.00 77.25 180 ALA A O 1
ATOM 1399 N N . ALA A 1 181 ? 30.723 15.297 -37.890 1.00 75.69 181 ALA A N 1
ATOM 1400 C CA . ALA A 1 181 ? 30.055 15.100 -36.608 1.00 75.69 181 ALA A CA 1
ATOM 1401 C C . ALA A 1 181 ? 29.911 16.433 -35.836 1.00 75.69 181 ALA A C 1
ATOM 1403 O O . ALA A 1 181 ? 30.859 17.228 -35.810 1.00 75.69 181 ALA A O 1
ATOM 1404 N N . PRO A 1 182 ? 28.761 16.692 -35.181 1.00 78.00 182 PRO A N 1
ATOM 1405 C CA . PRO A 1 182 ? 28.606 17.862 -34.325 1.00 78.00 182 PRO A CA 1
ATOM 1406 C C . PRO A 1 182 ? 29.593 17.825 -33.148 1.00 78.00 182 PRO A C 1
ATOM 1408 O O . PRO A 1 182 ? 30.049 16.761 -32.719 1.00 78.00 182 PRO A O 1
ATOM 1411 N N . SER A 1 183 ? 29.917 18.998 -32.596 1.00 82.19 183 SER A N 1
ATOM 1412 C CA . SER A 1 183 ? 30.767 19.087 -31.403 1.00 82.19 183 SER A CA 1
ATOM 1413 C C . SER A 1 183 ? 30.129 18.334 -30.238 1.00 82.19 183 SER A C 1
ATOM 1415 O O . SER A 1 183 ? 28.913 18.346 -30.094 1.00 82.19 183 SER A O 1
ATOM 1417 N N . SER A 1 184 ? 30.922 17.718 -29.359 1.00 83.19 184 SER A N 1
ATOM 1418 C CA . SER A 1 184 ? 30.410 16.914 -28.233 1.00 83.19 184 SER A CA 1
ATOM 1419 C C . SER A 1 184 ? 29.394 17.631 -27.332 1.00 83.19 184 SER A C 1
ATOM 1421 O O . SER A 1 184 ? 28.629 16.949 -26.655 1.00 83.19 184 SER A O 1
ATOM 1423 N N . ALA A 1 185 ? 29.361 18.969 -27.368 1.00 83.75 185 ALA A N 1
ATOM 1424 C CA . ALA A 1 185 ? 28.388 19.822 -26.695 1.00 83.75 185 ALA A CA 1
ATOM 1425 C C . ALA A 1 185 ? 26.932 19.590 -27.134 1.00 83.75 185 ALA A C 1
ATOM 1427 O O . ALA A 1 185 ? 26.036 19.978 -26.393 1.00 83.75 185 ALA A O 1
ATOM 1428 N N . TRP A 1 186 ? 26.682 18.938 -28.280 1.00 82.50 186 TRP A N 1
ATOM 1429 C CA . TRP A 1 186 ? 25.325 18.585 -28.729 1.00 82.50 186 TRP A CA 1
ATOM 1430 C C . TRP A 1 186 ? 24.568 17.692 -27.735 1.00 82.50 186 TRP A C 1
ATOM 1432 O O . TRP A 1 186 ? 23.346 17.654 -27.752 1.00 82.50 186 TRP A O 1
ATOM 1442 N N . ARG A 1 187 ? 25.296 16.997 -26.852 1.00 80.75 187 ARG A N 1
ATOM 1443 C CA . ARG A 1 187 ? 24.747 16.121 -25.807 1.00 80.75 187 ARG A CA 1
ATOM 1444 C C . ARG A 1 187 ? 24.334 16.856 -24.529 1.00 80.75 187 ARG A C 1
ATOM 1446 O O . ARG A 1 187 ? 23.805 16.225 -23.621 1.00 80.75 187 ARG A O 1
ATOM 1453 N N . ASN A 1 188 ? 24.623 18.151 -24.416 1.00 82.56 188 ASN A N 1
ATOM 1454 C CA . ASN A 1 188 ? 24.252 18.928 -23.237 1.00 82.56 188 ASN A CA 1
ATOM 1455 C C . ASN A 1 188 ? 22.744 19.211 -23.250 1.00 82.56 188 ASN A C 1
ATOM 1457 O O . ASN A 1 188 ? 22.201 19.558 -24.294 1.00 82.56 188 ASN A O 1
ATOM 1461 N N . VAL A 1 189 ? 22.094 19.144 -22.083 1.00 76.88 189 VAL A N 1
ATOM 1462 C CA . VAL A 1 189 ? 20.643 19.384 -21.937 1.00 76.88 189 VAL A CA 1
ATOM 1463 C C . 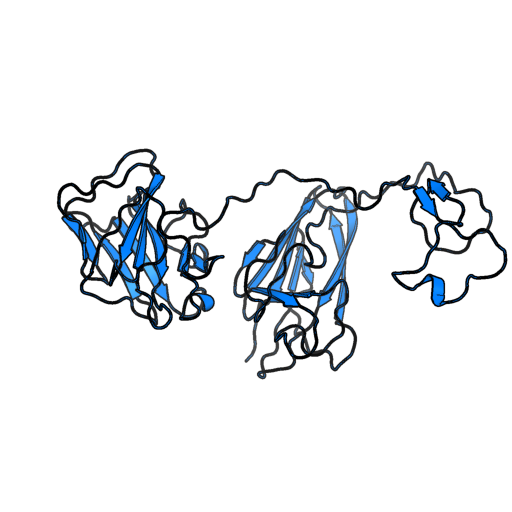VAL A 1 189 ? 20.199 20.766 -22.441 1.00 76.88 189 VAL A C 1
ATOM 1465 O O . VAL A 1 189 ? 19.107 20.902 -22.979 1.00 76.88 189 VAL A O 1
ATOM 1468 N N . ASP A 1 190 ? 21.078 21.769 -22.345 1.00 86.31 190 ASP A N 1
ATOM 1469 C CA . ASP A 1 190 ? 20.823 23.145 -22.792 1.00 86.31 190 ASP A CA 1
ATOM 1470 C C . ASP A 1 190 ? 21.350 23.431 -24.212 1.00 86.31 190 ASP A C 1
ATOM 1472 O O . ASP A 1 190 ? 21.512 24.590 -24.610 1.00 86.31 190 ASP A O 1
ATOM 1476 N N . PHE A 1 191 ? 21.704 22.397 -24.982 1.00 85.00 191 PHE A N 1
ATOM 1477 C CA . PHE A 1 191 ? 22.193 22.590 -26.340 1.00 85.00 191 PHE A CA 1
ATOM 1478 C C . PHE A 1 191 ? 21.094 23.173 -27.233 1.00 85.00 191 PHE A C 1
ATOM 1480 O O . PHE A 1 191 ? 20.022 22.600 -27.400 1.00 85.00 191 PHE A O 1
ATOM 1487 N N . ASN A 1 192 ? 21.379 24.320 -27.847 1.00 87.31 192 ASN A N 1
ATOM 1488 C CA . ASN A 1 192 ? 20.447 24.963 -28.760 1.00 87.31 192 ASN A CA 1
ATOM 1489 C C . ASN A 1 192 ? 20.569 24.370 -30.172 1.00 87.31 192 ASN A C 1
ATOM 1491 O O . ASN A 1 192 ? 21.447 24.755 -30.948 1.00 87.31 192 ASN A O 1
ATOM 1495 N N . ASP A 1 193 ? 19.647 23.475 -30.514 1.00 85.50 193 ASP A N 1
ATOM 1496 C CA . ASP A 1 193 ? 19.520 22.832 -31.822 1.00 85.50 193 ASP A CA 1
ATOM 1497 C C . ASP A 1 193 ? 18.499 23.522 -32.750 1.00 85.50 193 ASP A C 1
ATOM 1499 O O . ASP A 1 193 ? 18.161 22.987 -33.802 1.00 85.50 193 ASP A O 1
ATOM 1503 N N . ALA A 1 194 ? 18.022 24.731 -32.422 1.00 87.94 194 ALA A N 1
ATOM 1504 C CA . ALA A 1 194 ? 16.934 25.395 -33.155 1.00 87.94 194 ALA A CA 1
ATOM 1505 C C . ALA A 1 194 ? 17.210 25.650 -34.648 1.00 87.94 194 ALA A C 1
ATOM 1507 O O . ALA A 1 194 ? 16.276 25.867 -35.416 1.00 87.94 194 ALA A O 1
ATOM 1508 N N . ASN A 1 195 ? 18.480 25.625 -35.058 1.00 85.19 195 ASN A N 1
ATOM 1509 C CA . ASN A 1 195 ? 18.895 25.800 -36.450 1.00 85.19 195 ASN A CA 1
ATOM 1510 C C . ASN A 1 195 ? 19.038 24.474 -37.220 1.00 85.19 195 ASN A C 1
ATOM 1512 O O . ASN A 1 195 ? 19.434 24.496 -38.386 1.00 85.19 195 ASN A O 1
ATOM 1516 N N . TRP A 1 196 ? 18.795 23.323 -36.586 1.00 86.56 196 TRP A N 1
ATOM 1517 C CA . TRP A 1 196 ? 18.845 22.025 -37.257 1.00 86.56 196 TRP A CA 1
ATOM 1518 C C . TRP A 1 196 ? 17.583 21.822 -38.105 1.00 86.56 196 TRP A C 1
ATOM 1520 O O . TRP A 1 196 ? 16.488 22.176 -37.661 1.00 86.56 196 TRP A O 1
ATOM 1530 N N . PRO A 1 197 ? 17.708 21.255 -39.318 1.00 82.19 197 PRO A N 1
ATOM 1531 C CA . PRO A 1 197 ? 16.561 20.774 -40.078 1.00 82.19 197 PRO A CA 1
ATOM 1532 C C . PRO A 1 197 ? 15.679 19.837 -39.246 1.00 82.19 197 PRO A C 1
ATOM 1534 O O . PRO A 1 197 ? 16.200 19.081 -38.425 1.00 82.19 197 PRO A O 1
ATOM 1537 N N . SER A 1 198 ? 14.365 19.861 -39.481 1.00 82.94 198 SER A N 1
ATOM 1538 C CA . SER A 1 198 ? 13.411 18.947 -38.853 1.00 82.94 198 SER A CA 1
ATOM 1539 C C . SER A 1 198 ? 12.618 18.147 -39.885 1.00 82.94 198 SER A C 1
ATOM 1541 O O . SER A 1 198 ? 12.324 18.638 -40.977 1.00 82.94 198 SER A O 1
ATOM 1543 N N . ALA A 1 199 ? 12.313 16.889 -39.564 1.00 74.75 199 ALA A N 1
ATOM 1544 C CA . ALA A 1 199 ? 11.482 16.016 -40.390 1.00 74.75 199 ALA A CA 1
ATOM 1545 C C . ALA A 1 199 ? 10.804 14.923 -39.542 1.00 74.75 199 ALA A C 1
ATOM 1547 O O . ALA A 1 199 ? 11.376 14.491 -38.538 1.00 74.75 199 ALA A O 1
ATOM 1548 N N . PRO A 1 200 ? 9.612 14.438 -39.936 1.00 76.06 200 PRO A N 1
ATOM 1549 C CA . PRO A 1 200 ? 8.990 13.285 -39.293 1.00 76.06 200 PRO A CA 1
ATOM 1550 C C . PRO A 1 200 ? 9.820 12.017 -39.542 1.00 76.06 200 PRO A C 1
ATOM 1552 O O . PRO A 1 200 ? 10.169 11.722 -40.686 1.00 76.06 200 PRO A O 1
ATOM 1555 N N . SER A 1 201 ? 10.124 11.255 -38.490 1.00 66.25 201 SER A N 1
ATOM 1556 C CA . SER A 1 201 ? 10.863 9.986 -38.593 1.00 66.25 201 SER A CA 1
ATOM 1557 C C . SER A 1 201 ? 10.479 9.013 -37.477 1.00 66.25 201 SER A C 1
ATOM 1559 O O . SER A 1 201 ? 10.025 9.419 -36.409 1.00 66.25 201 SER A O 1
ATOM 1561 N N . VAL A 1 202 ? 10.709 7.722 -37.716 1.00 63.38 202 VAL A N 1
ATOM 1562 C CA . VAL A 1 202 ? 10.726 6.690 -36.669 1.00 63.38 202 VAL A CA 1
ATOM 1563 C C . VAL A 1 202 ? 12.066 6.720 -35.925 1.00 63.38 202 VAL A C 1
ATOM 1565 O O . VAL A 1 202 ? 13.090 7.092 -36.507 1.00 63.38 202 VAL A O 1
ATOM 1568 N N . LEU A 1 203 ? 12.074 6.322 -34.650 1.00 55.06 203 LEU A N 1
ATOM 1569 C CA . LEU A 1 203 ? 13.306 6.114 -33.883 1.00 55.06 203 LEU A CA 1
ATOM 1570 C C . LEU A 1 203 ? 14.024 4.858 -34.415 1.00 55.06 203 LEU A C 1
ATOM 1572 O O . LEU A 1 203 ? 13.443 3.775 -34.421 1.00 55.06 203 LEU A O 1
ATOM 1576 N N . TYR A 1 204 ? 15.273 4.992 -34.865 1.00 52.31 204 TYR A N 1
ATOM 1577 C CA . TYR A 1 204 ? 16.080 3.881 -35.386 1.00 52.31 204 TYR A CA 1
ATOM 1578 C C . TYR A 1 204 ? 17.571 4.077 -35.059 1.00 52.31 204 TYR A C 1
ATOM 1580 O O . TYR A 1 204 ? 18.058 5.207 -35.063 1.00 52.31 204 TYR A O 1
ATOM 1588 N N . ALA A 1 205 ? 18.313 2.989 -34.817 1.00 42.22 205 ALA A N 1
ATOM 1589 C CA . ALA A 1 205 ? 19.761 3.002 -34.575 1.00 42.22 205 ALA A CA 1
ATOM 1590 C C . ALA A 1 205 ? 20.476 1.913 -35.410 1.00 42.22 205 ALA A C 1
ATOM 1592 O O . ALA A 1 205 ? 20.079 0.752 -35.365 1.00 42.22 205 ALA A O 1
ATOM 1593 N N . GLY A 1 206 ? 21.535 2.260 -36.165 1.00 53.16 206 GLY A N 1
ATOM 1594 C CA . GLY A 1 206 ? 22.329 1.295 -36.954 1.00 53.16 206 GLY A CA 1
ATOM 1595 C C . GLY A 1 206 ? 23.150 1.900 -38.109 1.00 53.16 206 GLY A C 1
ATOM 1596 O O . GLY A 1 206 ? 23.131 3.110 -38.322 1.00 53.16 206 GLY A O 1
ATOM 1597 N N . GLN A 1 207 ? 23.887 1.063 -38.861 1.00 45.06 207 GLN A N 1
ATOM 1598 C CA . GLN A 1 207 ? 24.601 1.472 -40.088 1.00 45.06 207 GLN A CA 1
ATOM 1599 C C . GLN A 1 207 ? 23.691 1.404 -41.326 1.00 45.06 207 GLN A C 1
ATOM 1601 O O . GLN A 1 207 ? 23.025 0.398 -41.560 1.00 45.06 207 GLN A O 1
ATOM 1606 N N . PHE A 1 208 ? 23.714 2.462 -42.144 1.00 52.78 208 PHE A N 1
ATOM 1607 C CA . PHE A 1 208 ? 22.926 2.599 -43.374 1.00 52.78 208 PHE A CA 1
ATOM 1608 C C . PHE A 1 208 ? 23.703 2.118 -44.614 1.00 52.78 208 PHE A C 1
ATOM 1610 O O . PHE A 1 208 ? 24.823 2.584 -44.831 1.00 52.78 208 PHE A O 1
ATOM 1617 N N . PRO A 1 209 ? 23.114 1.286 -45.492 1.00 47.47 209 PRO A N 1
ATOM 1618 C CA . PRO A 1 209 ? 23.613 1.106 -46.857 1.00 47.47 209 PRO A CA 1
ATOM 1619 C C . PRO A 1 209 ? 23.104 2.197 -47.822 1.00 47.47 209 PRO A C 1
ATOM 1621 O O . PRO A 1 209 ? 23.805 2.537 -48.771 1.00 47.47 209 PRO A O 1
ATOM 1624 N N . THR A 1 210 ? 21.920 2.775 -47.569 1.00 46.66 210 THR A N 1
ATOM 1625 C CA . THR A 1 210 ? 21.271 3.853 -48.347 1.00 46.66 210 THR A CA 1
ATOM 1626 C C . THR A 1 210 ? 20.237 4.597 -47.485 1.00 46.66 210 THR A C 1
ATOM 1628 O O . THR A 1 210 ? 19.627 3.989 -46.612 1.00 46.66 210 THR A O 1
ATOM 1631 N N . LEU A 1 211 ? 20.006 5.893 -47.745 1.00 43.78 211 LEU A N 1
ATOM 1632 C CA . LEU A 1 211 ? 19.018 6.757 -47.057 1.00 43.78 211 LEU A CA 1
ATOM 1633 C C . LEU A 1 211 ? 17.549 6.515 -47.482 1.00 43.78 211 LEU A C 1
ATOM 1635 O O . LEU A 1 211 ? 16.695 7.364 -47.241 1.00 43.78 211 LEU A O 1
ATOM 1639 N N . GLU A 1 212 ? 17.237 5.383 -48.114 1.00 44.12 212 GLU A N 1
ATOM 1640 C CA . GLU A 1 212 ? 15.848 4.940 -48.272 1.00 44.12 212 GLU A CA 1
ATOM 1641 C C . GLU A 1 212 ? 15.512 3.984 -47.120 1.00 44.12 212 GLU A C 1
ATOM 1643 O O . GLU A 1 212 ? 16.149 2.930 -47.013 1.00 44.12 212 GLU A O 1
ATOM 1648 N N . PRO A 1 213 ? 14.546 4.326 -46.244 1.00 39.53 213 PRO A N 1
ATOM 1649 C CA . PRO A 1 213 ? 14.038 3.390 -45.251 1.00 39.53 213 PRO A CA 1
ATOM 1650 C C . PRO A 1 213 ? 13.502 2.147 -45.970 1.00 39.53 213 PRO A C 1
ATOM 1652 O O . PRO A 1 213 ? 12.738 2.300 -46.930 1.00 39.53 213 PRO A O 1
ATOM 1655 N N . PRO A 1 214 ? 13.839 0.920 -45.538 1.00 40.75 214 PRO A N 1
ATOM 1656 C CA . PRO A 1 214 ? 13.155 -0.254 -46.045 1.00 40.75 214 PRO A CA 1
ATOM 1657 C C . PRO A 1 214 ? 11.671 -0.130 -45.696 1.00 40.75 214 PRO A C 1
ATOM 1659 O O . PRO A 1 214 ? 11.298 -0.107 -44.524 1.00 40.75 214 PRO A O 1
ATOM 1662 N N . ALA A 1 215 ? 10.811 -0.075 -46.711 1.00 46.28 215 ALA A N 1
ATOM 1663 C CA . ALA A 1 215 ? 9.473 -0.609 -46.548 1.00 46.28 215 ALA A CA 1
ATOM 1664 C C . ALA A 1 215 ? 9.658 -2.126 -46.443 1.00 46.28 215 ALA A C 1
ATOM 1666 O O . ALA A 1 215 ? 9.848 -2.788 -47.461 1.00 46.28 215 ALA A O 1
ATOM 1667 N N . ASP A 1 216 ? 9.694 -2.660 -45.223 1.00 42.84 216 ASP A N 1
ATOM 1668 C CA . ASP A 1 216 ? 9.510 -4.091 -45.001 1.00 42.84 216 ASP A CA 1
ATOM 1669 C C . ASP A 1 216 ? 8.005 -4.352 -44.821 1.00 42.84 216 ASP A C 1
ATOM 1671 O O . ASP A 1 216 ? 7.471 -4.136 -43.733 1.00 42.84 216 ASP A O 1
ATOM 1675 N N . PRO A 1 217 ? 7.282 -4.774 -45.874 1.00 45.81 217 PRO A N 1
ATOM 1676 C CA . PRO A 1 217 ? 5.863 -5.105 -45.779 1.00 45.81 217 PRO A CA 1
ATOM 1677 C C . PRO A 1 217 ? 5.587 -6.382 -44.964 1.00 45.81 217 PRO A C 1
ATOM 1679 O O . PRO A 1 217 ? 4.422 -6.746 -44.813 1.00 45.81 217 PRO A O 1
ATOM 1682 N N . GLY A 1 218 ? 6.625 -7.079 -44.483 1.00 45.41 218 GLY A N 1
ATOM 1683 C CA . GLY A 1 218 ? 6.536 -8.282 -43.656 1.00 45.41 218 GLY A CA 1
ATOM 1684 C C . GLY A 1 218 ? 7.040 -8.111 -42.221 1.00 45.41 218 GLY A C 1
ATOM 1685 O O . GLY A 1 218 ? 6.957 -9.070 -41.453 1.00 45.41 218 GLY A O 1
ATOM 1686 N N . ALA A 1 219 ? 7.524 -6.928 -41.832 1.00 40.09 219 ALA A N 1
ATOM 1687 C CA . ALA A 1 219 ? 7.831 -6.649 -40.438 1.00 40.09 219 ALA A CA 1
ATOM 1688 C C . ALA A 1 219 ? 6.513 -6.583 -39.658 1.00 40.09 219 ALA A C 1
ATOM 1690 O O . ALA A 1 219 ? 5.815 -5.570 -39.661 1.00 40.09 219 ALA A O 1
ATOM 1691 N N . ILE A 1 220 ? 6.163 -7.686 -38.996 1.00 39.91 220 ILE A N 1
ATOM 1692 C CA . ILE A 1 220 ? 5.225 -7.669 -37.877 1.00 39.91 220 ILE A CA 1
ATOM 1693 C C . ILE A 1 220 ? 5.741 -6.609 -36.903 1.00 39.91 220 ILE A C 1
ATOM 1695 O O . ILE A 1 220 ? 6.798 -6.770 -36.292 1.00 39.91 220 ILE A O 1
ATOM 1699 N N . SER A 1 221 ? 5.044 -5.472 -36.831 1.00 42.38 221 SER A N 1
ATOM 1700 C CA . SER A 1 221 ? 5.220 -4.521 -35.743 1.00 42.38 221 SER A CA 1
ATOM 1701 C C . SER A 1 221 ? 4.879 -5.275 -34.473 1.00 42.38 221 SER A C 1
ATOM 1703 O O . SER A 1 221 ? 3.705 -5.400 -34.152 1.00 42.38 221 SER A O 1
ATOM 1705 N N . ALA A 1 222 ? 5.892 -5.792 -33.779 1.00 42.62 222 ALA A N 1
ATOM 1706 C CA . ALA A 1 222 ? 5.702 -6.280 -32.430 1.00 42.62 222 ALA A CA 1
ATOM 1707 C C . ALA A 1 222 ? 5.095 -5.117 -31.641 1.00 42.62 222 ALA A C 1
ATOM 1709 O O . ALA A 1 222 ? 5.751 -4.091 -31.435 1.00 42.62 222 ALA A O 1
ATOM 1710 N N . THR A 1 223 ? 3.823 -5.233 -31.265 1.00 54.03 223 THR A N 1
ATOM 1711 C CA . THR A 1 223 ? 3.243 -4.324 -30.288 1.00 54.03 223 THR A CA 1
ATOM 1712 C C . THR A 1 223 ? 4.074 -4.497 -29.030 1.00 54.03 223 THR A C 1
ATOM 1714 O O . THR A 1 223 ? 4.124 -5.585 -28.455 1.00 54.03 223 THR A O 1
ATOM 1717 N N . SER A 1 224 ? 4.827 -3.462 -28.652 1.00 59.78 224 SER A N 1
ATOM 1718 C CA . SER A 1 224 ? 5.582 -3.513 -27.407 1.00 59.78 224 SER A CA 1
ATOM 1719 C C . SER A 1 224 ? 4.586 -3.776 -26.278 1.00 59.78 224 SER A C 1
ATOM 1721 O O . SER A 1 224 ? 3.590 -3.049 -26.187 1.00 59.78 224 SER A O 1
ATOM 1723 N N . PRO A 1 225 ? 4.812 -4.805 -25.446 1.00 75.88 225 PRO A N 1
ATOM 1724 C CA . PRO A 1 225 ? 3.920 -5.085 -24.337 1.00 75.88 225 PRO A CA 1
ATOM 1725 C C . PRO A 1 225 ? 3.821 -3.850 -23.445 1.00 75.88 225 PRO A C 1
ATOM 1727 O O . PRO A 1 225 ? 4.827 -3.194 -23.166 1.00 75.88 225 PRO A O 1
ATOM 1730 N N . ASN A 1 226 ? 2.612 -3.514 -23.015 1.00 81.75 226 ASN A N 1
ATOM 1731 C CA . ASN A 1 226 ? 2.399 -2.350 -22.173 1.00 81.75 226 ASN A CA 1
ATOM 1732 C C . ASN A 1 226 ? 2.791 -2.687 -20.729 1.00 81.75 226 ASN A C 1
ATOM 1734 O O . ASN A 1 226 ? 2.204 -3.578 -20.105 1.00 81.75 226 ASN A O 1
ATOM 1738 N N . ILE A 1 227 ? 3.791 -1.968 -20.220 1.00 84.81 227 ILE A N 1
ATOM 1739 C CA . ILE A 1 227 ? 4.273 -2.037 -18.843 1.00 84.81 227 ILE A CA 1
ATOM 1740 C C . ILE A 1 227 ? 4.101 -0.639 -18.254 1.00 84.81 227 ILE A C 1
ATOM 1742 O O . ILE A 1 227 ? 4.753 0.300 -18.713 1.00 84.81 227 ILE A O 1
ATOM 1746 N N . ASN A 1 228 ? 3.256 -0.476 -17.233 1.00 84.88 228 ASN A N 1
ATOM 1747 C CA . ASN A 1 228 ? 3.191 0.808 -16.539 1.00 84.88 228 ASN A CA 1
ATOM 1748 C C . ASN A 1 228 ? 4.385 0.947 -15.601 1.00 84.88 228 ASN A C 1
ATOM 1750 O O . ASN A 1 228 ? 4.782 -0.011 -14.935 1.00 84.88 228 ASN A O 1
ATOM 1754 N N . ASN A 1 229 ? 4.919 2.165 -15.542 1.00 88.50 229 ASN A N 1
ATOM 1755 C CA . ASN A 1 229 ? 6.029 2.544 -14.676 1.00 88.50 229 ASN A CA 1
ATOM 1756 C C . ASN A 1 229 ? 7.223 1.560 -14.695 1.00 88.50 229 ASN A C 1
ATOM 1758 O O . ASN A 1 229 ? 7.632 1.083 -13.633 1.00 88.50 229 ASN A O 1
ATOM 1762 N N . PRO A 1 230 ? 7.769 1.203 -15.875 1.00 87.38 230 PRO A N 1
ATOM 1763 C CA . PRO A 1 230 ? 8.746 0.119 -16.005 1.00 87.38 230 PRO A CA 1
ATOM 1764 C C . PRO A 1 230 ? 10.077 0.400 -15.290 1.00 87.38 230 PRO A C 1
ATOM 1766 O O . PRO A 1 230 ? 10.757 -0.545 -14.903 1.00 87.38 230 PRO A O 1
ATOM 1769 N N . SER A 1 231 ? 10.420 1.675 -15.082 1.00 86.81 231 SER A N 1
ATOM 1770 C CA . SER A 1 231 ? 11.594 2.126 -14.322 1.00 86.81 231 SER A CA 1
ATOM 1771 C C . SER A 1 231 ? 11.248 2.866 -13.029 1.00 86.81 231 SER A C 1
ATOM 1773 O O . SER A 1 231 ? 12.100 3.491 -12.412 1.00 86.81 231 SER A O 1
ATOM 1775 N N . PHE A 1 232 ? 10.003 2.741 -12.565 1.00 91.56 232 PHE A N 1
ATOM 1776 C CA . PHE A 1 232 ? 9.568 3.223 -11.251 1.00 91.56 232 PHE A CA 1
ATOM 1777 C C . PHE A 1 232 ? 9.571 4.751 -11.064 1.00 91.56 232 PHE A C 1
ATOM 1779 O O . PHE A 1 232 ? 9.533 5.217 -9.936 1.00 91.56 232 PHE A O 1
ATOM 1786 N N . GLU A 1 233 ? 9.552 5.532 -12.141 1.00 85.19 233 GLU A N 1
ATOM 1787 C CA . GLU A 1 233 ? 9.658 6.997 -12.165 1.00 85.19 233 GLU A CA 1
ATOM 1788 C C . GLU A 1 233 ? 8.351 7.792 -11.959 1.00 85.19 233 GLU A C 1
ATOM 1790 O O . GLU A 1 233 ? 8.409 9.021 -11.816 1.00 85.19 233 GLU A O 1
ATOM 1795 N N . LEU A 1 234 ? 7.177 7.141 -11.990 1.00 82.19 234 LEU A N 1
ATOM 1796 C CA . LEU A 1 234 ? 5.873 7.831 -11.949 1.00 82.19 234 LEU A CA 1
ATOM 1797 C C . LEU A 1 234 ? 5.588 8.556 -10.628 1.00 82.19 234 LEU A C 1
ATOM 1799 O O . LEU A 1 234 ? 4.933 9.598 -10.644 1.00 82.19 234 LEU A O 1
ATOM 1803 N N . ASN A 1 235 ? 6.076 8.036 -9.505 1.00 79.81 235 ASN A N 1
ATOM 1804 C CA . ASN A 1 235 ? 5.959 8.669 -8.196 1.00 79.81 235 ASN A CA 1
ATOM 1805 C C . ASN A 1 235 ? 7.334 8.886 -7.567 1.00 79.81 235 ASN A C 1
ATOM 1807 O O . ASN A 1 235 ? 8.312 8.280 -7.981 1.00 79.81 235 ASN A O 1
ATOM 1811 N N . SER A 1 236 ? 7.425 9.771 -6.576 1.00 75.19 236 SER A N 1
ATOM 1812 C CA . SER A 1 236 ? 8.671 10.080 -5.862 1.00 75.19 236 SER A CA 1
ATOM 1813 C C . SER A 1 236 ? 8.432 10.065 -4.356 1.00 75.19 236 SER A C 1
ATOM 1815 O O . SER A 1 236 ? 7.397 10.555 -3.907 1.00 75.19 236 SER A O 1
ATOM 1817 N N . ASN A 1 237 ? 9.402 9.588 -3.580 1.00 67.94 237 ASN A N 1
ATOM 1818 C CA . ASN A 1 237 ? 9.392 9.673 -2.122 1.00 67.94 237 ASN A CA 1
ATOM 1819 C C . ASN A 1 237 ? 10.622 10.471 -1.657 1.00 67.94 237 ASN A C 1
ATOM 1821 O O . ASN A 1 237 ? 11.730 10.228 -2.133 1.00 67.94 237 ASN A O 1
ATOM 1825 N N . ALA A 1 238 ? 10.411 11.452 -0.774 1.00 59.12 238 ALA A N 1
ATOM 1826 C CA . ALA A 1 238 ? 11.455 12.353 -0.282 1.00 59.12 238 ALA A CA 1
ATOM 1827 C C . ALA A 1 238 ? 12.228 11.806 0.937 1.00 59.12 238 ALA A C 1
ATOM 1829 O O . ALA A 1 238 ? 13.228 12.405 1.331 1.00 59.12 238 ALA A O 1
ATOM 1830 N N . GLU A 1 239 ? 11.773 10.705 1.541 1.00 65.06 239 GLU A N 1
ATOM 1831 C CA . GLU A 1 239 ? 12.354 10.132 2.760 1.00 65.06 239 GLU A CA 1
ATOM 1832 C C . GLU A 1 239 ? 13.070 8.791 2.487 1.00 65.06 239 GLU A C 1
ATOM 1834 O O . GLU A 1 239 ? 13.633 8.570 1.417 1.00 65.06 239 GLU A O 1
ATOM 1839 N N . VAL A 1 240 ? 13.070 7.863 3.453 1.00 71.56 240 VAL A N 1
ATOM 1840 C CA . VAL A 1 240 ? 13.735 6.545 3.368 1.00 71.56 240 VAL A CA 1
ATOM 1841 C C . VAL A 1 240 ? 13.207 5.635 2.248 1.00 71.56 240 VAL A C 1
ATOM 1843 O O . VAL A 1 240 ? 13.829 4.616 1.956 1.00 71.56 240 VAL A O 1
ATOM 1846 N N . GLY A 1 241 ? 12.091 6.002 1.613 1.00 79.69 241 GLY A N 1
ATOM 1847 C CA . GLY A 1 241 ? 11.609 5.407 0.369 1.00 79.69 241 GLY A CA 1
ATOM 1848 C C . GLY A 1 241 ? 10.437 4.430 0.480 1.00 79.69 241 GLY A C 1
ATOM 1849 O O . GLY A 1 241 ? 9.885 4.057 -0.549 1.00 79.69 241 GLY A O 1
ATOM 1850 N N . TYR A 1 242 ? 10.011 4.016 1.677 1.00 86.00 242 TYR A N 1
ATOM 1851 C CA . TYR A 1 242 ? 8.872 3.090 1.829 1.00 86.00 242 TYR A CA 1
ATOM 1852 C C . TYR A 1 242 ? 7.555 3.702 1.347 1.00 86.00 242 TYR A C 1
ATOM 1854 O O . TYR A 1 242 ? 7.301 4.884 1.567 1.00 86.00 242 TYR A O 1
ATOM 1862 N N . GLY A 1 243 ? 6.708 2.899 0.706 1.00 83.81 243 GLY A N 1
ATOM 1863 C CA . GLY A 1 243 ? 5.403 3.345 0.227 1.00 83.81 243 GLY A CA 1
ATOM 1864 C C . GLY A 1 243 ? 4.968 2.642 -1.052 1.00 83.81 243 GLY A C 1
ATOM 1865 O O . GLY A 1 243 ? 5.485 1.590 -1.417 1.00 83.81 243 GLY A O 1
ATOM 1866 N N . GLN A 1 244 ? 3.996 3.234 -1.739 1.00 84.25 244 GLN A N 1
ATOM 1867 C CA . GLN A 1 244 ? 3.472 2.700 -2.993 1.00 84.25 244 GLN A CA 1
ATOM 1868 C C . GLN A 1 244 ? 4.510 2.789 -4.124 1.00 84.25 244 GLN A C 1
ATOM 1870 O O . GLN A 1 244 ? 5.260 3.760 -4.223 1.00 84.25 244 GLN A O 1
ATOM 1875 N N . VAL A 1 245 ? 4.516 1.796 -5.013 1.00 91.69 245 VAL A N 1
ATOM 1876 C CA . VAL A 1 245 ? 5.223 1.844 -6.300 1.00 91.69 245 VAL A CA 1
ATOM 1877 C C . VAL A 1 245 ? 4.156 1.990 -7.381 1.00 91.69 245 VAL A C 1
ATOM 1879 O O . VAL A 1 245 ? 3.482 1.017 -7.715 1.00 91.69 245 VAL A O 1
ATOM 1882 N N . ASP A 1 246 ? 3.937 3.203 -7.892 1.00 86.88 246 ASP A N 1
ATOM 1883 C CA . ASP A 1 246 ? 2.811 3.465 -8.797 1.00 86.88 246 ASP A CA 1
ATOM 1884 C C . ASP A 1 246 ? 2.875 2.578 -10.047 1.00 86.88 246 ASP A C 1
ATOM 1886 O O . ASP A 1 246 ? 3.942 2.343 -10.606 1.00 86.88 246 ASP A O 1
ATOM 1890 N N . GLY A 1 247 ? 1.734 2.046 -10.486 1.00 87.69 247 GLY A N 1
ATOM 1891 C CA . GLY A 1 247 ? 1.681 1.081 -11.591 1.00 87.69 247 GLY A CA 1
ATOM 1892 C C . GLY A 1 247 ? 2.052 -0.361 -11.214 1.00 87.69 247 GLY A C 1
ATOM 1893 O O . GLY A 1 247 ? 1.939 -1.244 -12.061 1.00 87.69 247 GLY A O 1
ATOM 1894 N N . TRP A 1 248 ? 2.426 -0.632 -9.958 1.00 92.94 248 TRP A N 1
ATOM 1895 C CA . TRP A 1 248 ? 2.757 -1.973 -9.476 1.00 92.94 248 TRP A CA 1
ATOM 1896 C C . TRP A 1 248 ? 1.960 -2.345 -8.221 1.00 92.94 248 TRP A C 1
ATOM 1898 O O . TRP A 1 248 ? 1.817 -1.569 -7.281 1.00 92.94 248 TRP A O 1
ATOM 1908 N N . ASN A 1 249 ? 1.475 -3.583 -8.180 1.00 87.69 249 ASN A N 1
ATOM 1909 C CA . ASN A 1 249 ? 0.871 -4.174 -6.993 1.00 87.69 249 ASN A CA 1
ATOM 1910 C C . ASN A 1 249 ? 1.970 -4.708 -6.076 1.00 87.69 249 ASN A C 1
ATOM 1912 O O . ASN A 1 249 ? 2.716 -5.615 -6.463 1.00 87.69 249 ASN A O 1
ATOM 1916 N N . ALA A 1 250 ? 2.031 -4.180 -4.858 1.00 89.38 250 ALA A N 1
ATOM 1917 C CA . ALA A 1 250 ? 3.029 -4.542 -3.867 1.00 89.38 250 ALA A CA 1
ATOM 1918 C C . ALA A 1 250 ? 2.468 -5.422 -2.737 1.00 89.38 250 ALA A C 1
ATOM 1920 O O . ALA A 1 250 ? 1.374 -5.185 -2.220 1.00 89.38 250 ALA A O 1
ATOM 1921 N N . ILE A 1 251 ? 3.253 -6.417 -2.322 1.00 81.75 251 ILE A N 1
ATOM 1922 C CA . ILE A 1 251 ? 3.025 -7.233 -1.121 1.00 81.75 251 ILE A CA 1
ATOM 1923 C C . ILE A 1 251 ? 4.298 -7.193 -0.274 1.00 81.75 251 ILE A C 1
ATOM 1925 O O . ILE A 1 251 ? 5.397 -7.315 -0.816 1.00 81.75 251 ILE A O 1
ATOM 1929 N N . GLY A 1 252 ? 4.150 -7.076 1.045 1.00 81.81 252 GLY A N 1
ATOM 1930 C CA . GLY A 1 252 ? 5.268 -6.917 1.976 1.00 81.81 252 GLY A CA 1
ATOM 1931 C C . GLY A 1 252 ? 5.817 -5.490 1.996 1.00 81.81 252 GLY A C 1
ATOM 1932 O O . GLY A 1 252 ? 5.155 -4.550 1.553 1.00 81.81 252 GLY A O 1
ATOM 1933 N N . THR A 1 253 ? 7.032 -5.333 2.517 1.00 86.12 253 THR A N 1
ATOM 1934 C CA . THR A 1 253 ? 7.669 -4.023 2.671 1.00 86.12 253 THR A CA 1
ATOM 1935 C C . THR A 1 253 ? 8.320 -3.602 1.360 1.00 86.12 253 THR A C 1
ATOM 1937 O O . THR A 1 253 ? 9.320 -4.179 0.935 1.00 86.12 253 THR A O 1
ATOM 1940 N N . THR A 1 254 ? 7.755 -2.594 0.700 1.00 92.38 254 THR A N 1
ATOM 1941 C CA . THR A 1 254 ? 8.242 -2.104 -0.597 1.00 92.38 254 THR A CA 1
ATOM 1942 C C . THR A 1 254 ? 8.265 -0.583 -0.641 1.00 92.38 254 THR A C 1
ATOM 1944 O O . THR A 1 254 ? 7.792 0.090 0.279 1.00 92.38 254 THR A O 1
ATOM 1947 N N . GLY A 1 255 ? 8.831 -0.041 -1.710 1.00 92.19 255 GLY A N 1
ATOM 1948 C CA . GLY A 1 255 ? 8.779 1.383 -1.974 1.00 92.19 255 GLY A CA 1
ATOM 1949 C C . GLY A 1 255 ? 9.697 1.792 -3.105 1.00 92.19 255 GLY A C 1
ATOM 1950 O O . GLY A 1 255 ? 10.243 0.950 -3.818 1.00 92.19 255 GLY A O 1
ATOM 1951 N N . ILE A 1 256 ? 9.858 3.100 -3.247 1.00 91.38 256 ILE A N 1
ATOM 1952 C CA . ILE A 1 256 ? 10.707 3.744 -4.241 1.00 91.38 256 ILE A CA 1
ATOM 1953 C C . ILE A 1 256 ? 11.814 4.519 -3.544 1.00 91.38 256 ILE A C 1
ATOM 1955 O O . ILE A 1 256 ? 11.576 5.228 -2.569 1.00 91.38 256 ILE A O 1
ATOM 1959 N N . ASN A 1 257 ? 13.042 4.406 -4.030 1.00 87.62 257 ASN A N 1
ATOM 1960 C CA . ASN A 1 257 ? 14.178 5.045 -3.391 1.00 87.62 257 ASN A CA 1
ATOM 1961 C C . ASN A 1 257 ? 15.013 5.827 -4.411 1.00 87.62 257 ASN A C 1
ATOM 1963 O O . ASN A 1 257 ? 15.459 5.234 -5.395 1.00 87.62 257 ASN A O 1
ATOM 1967 N N . PRO A 1 258 ? 15.206 7.148 -4.216 1.00 81.12 258 PRO A N 1
ATOM 1968 C CA . PRO A 1 258 ? 15.952 7.964 -5.164 1.00 81.12 258 PRO A CA 1
ATOM 1969 C C . PRO A 1 258 ? 17.429 7.570 -5.206 1.00 81.12 258 PRO A C 1
ATOM 1971 O O . PRO A 1 258 ? 18.004 7.166 -4.202 1.00 81.12 258 PRO A O 1
ATOM 1974 N N . SER A 1 259 ? 18.072 7.718 -6.356 1.00 72.75 259 SER A N 1
ATOM 1975 C CA . SER A 1 259 ? 19.464 7.310 -6.580 1.00 72.75 259 SER A CA 1
ATOM 1976 C C . SER A 1 259 ? 20.510 8.309 -6.065 1.00 72.75 259 SER A C 1
ATOM 1978 O O . SER A 1 259 ? 21.713 8.118 -6.251 1.00 72.75 259 SER A O 1
ATOM 1980 N N . THR A 1 260 ? 20.089 9.393 -5.403 1.00 64.06 260 THR A N 1
ATOM 1981 C CA . THR A 1 260 ? 20.989 10.427 -4.877 1.00 64.06 260 THR A CA 1
ATOM 1982 C C . THR A 1 260 ? 21.852 9.903 -3.729 1.00 64.06 260 THR A C 1
ATOM 1984 O O . THR A 1 260 ? 21.366 9.558 -2.649 1.00 64.06 260 THR A O 1
ATOM 1987 N N . SER A 1 261 ? 23.169 9.884 -3.961 1.00 48.41 261 SER A N 1
ATOM 1988 C CA . SER A 1 261 ? 24.164 9.350 -3.029 1.00 48.41 261 SER A CA 1
ATOM 1989 C C . SER A 1 261 ? 24.048 9.970 -1.632 1.00 48.41 261 SER A C 1
ATOM 1991 O O . SER A 1 261 ? 24.071 11.194 -1.490 1.00 48.41 261 SER A O 1
ATOM 1993 N N . GLY A 1 262 ? 24.005 9.127 -0.597 1.00 50.59 262 GLY A N 1
ATOM 1994 C CA . GLY A 1 262 ? 24.073 9.549 0.807 1.00 50.59 262 GLY A CA 1
ATOM 1995 C C . GLY A 1 262 ? 22.734 9.878 1.475 1.00 50.59 262 GLY A C 1
ATOM 1996 O O . GLY A 1 262 ? 22.742 10.232 2.651 1.00 50.59 262 GLY A O 1
ATOM 1997 N N . GLN A 1 263 ? 21.603 9.745 0.771 1.00 57.25 263 GLN A N 1
ATOM 1998 C CA . GLN A 1 263 ? 20.258 9.965 1.336 1.00 57.25 263 GLN A CA 1
ATOM 1999 C C . GLN A 1 263 ? 19.343 8.730 1.274 1.00 57.25 263 GLN A C 1
ATOM 2001 O O . GLN A 1 263 ? 18.334 8.688 1.973 1.00 57.25 263 GLN A O 1
ATOM 2006 N N . SER A 1 264 ? 19.718 7.711 0.500 1.00 72.44 264 SER A N 1
ATOM 2007 C CA . SER A 1 264 ? 18.842 6.592 0.153 1.00 72.44 264 SER A CA 1
ATOM 2008 C C . SER A 1 264 ? 19.369 5.252 0.665 1.00 72.44 264 SER A C 1
ATOM 2010 O O . SER A 1 264 ? 20.463 4.843 0.274 1.00 72.44 264 SER A O 1
ATOM 2012 N N . PRO A 1 265 ? 18.633 4.554 1.551 1.00 82.00 265 PRO A N 1
ATOM 2013 C CA . PRO A 1 265 ? 19.117 3.319 2.152 1.00 82.00 265 PRO A CA 1
ATOM 2014 C C . PRO A 1 265 ? 19.164 2.128 1.186 1.00 82.00 265 PRO A C 1
ATOM 2016 O O . PRO A 1 265 ? 19.938 1.219 1.450 1.00 82.00 265 PRO A O 1
ATOM 2019 N N . PHE A 1 266 ? 18.375 2.093 0.110 1.00 87.62 266 PHE A N 1
ATOM 2020 C CA . PHE A 1 266 ? 18.235 0.916 -0.763 1.00 87.62 266 PHE A CA 1
ATOM 2021 C C . PHE A 1 266 ? 18.985 1.024 -2.093 1.00 87.62 266 PHE A C 1
ATOM 2023 O O . PHE A 1 266 ? 19.412 0.006 -2.630 1.00 87.62 266 PHE A O 1
ATOM 2030 N N . ALA A 1 267 ? 19.181 2.240 -2.599 1.00 87.19 267 ALA A N 1
ATOM 2031 C CA . ALA A 1 267 ? 20.036 2.524 -3.750 1.00 87.19 267 ALA A CA 1
ATOM 2032 C C . ALA A 1 267 ? 21.451 2.927 -3.282 1.00 87.19 267 ALA A C 1
ATOM 2034 O O . ALA A 1 267 ? 21.901 4.042 -3.535 1.00 87.19 267 ALA A O 1
ATOM 2035 N N . ASP A 1 268 ? 22.131 2.059 -2.525 1.00 86.00 268 ASP A N 1
ATOM 2036 C CA . ASP A 1 268 ? 23.291 2.441 -1.702 1.00 86.00 268 ASP A CA 1
ATOM 2037 C C . ASP A 1 268 ? 24.668 2.096 -2.291 1.00 86.00 268 ASP A C 1
ATOM 2039 O O . ASP A 1 268 ? 25.655 2.735 -1.925 1.00 86.00 268 ASP A O 1
ATOM 2043 N N . ASN A 1 269 ? 24.757 1.106 -3.183 1.00 86.00 269 ASN A N 1
ATOM 2044 C CA . ASN A 1 269 ? 26.048 0.567 -3.625 1.00 86.00 269 ASN A CA 1
ATOM 2045 C C . ASN A 1 269 ? 26.273 0.518 -5.145 1.00 86.00 269 ASN A C 1
ATOM 2047 O O . ASN A 1 269 ? 27.412 0.344 -5.547 1.00 86.00 269 ASN A O 1
ATOM 2051 N N . GLY A 1 270 ? 25.274 0.764 -5.999 1.00 85.94 270 GLY A N 1
ATOM 2052 C CA . GLY A 1 270 ? 25.429 0.646 -7.459 1.00 85.94 270 GLY A CA 1
ATOM 2053 C C . GLY A 1 270 ? 24.891 1.826 -8.264 1.00 85.94 270 GLY A C 1
ATOM 2054 O O . GLY A 1 270 ? 24.195 2.693 -7.734 1.00 85.94 270 GLY A O 1
ATOM 2055 N N . GLN A 1 271 ? 25.195 1.837 -9.564 1.00 83.69 271 GLN A N 1
ATOM 2056 C CA . GLN A 1 271 ? 24.637 2.815 -10.504 1.00 83.69 271 GLN A CA 1
ATOM 2057 C C . GLN A 1 271 ? 23.184 2.464 -10.834 1.00 83.69 271 GLN A C 1
ATOM 2059 O O . GLN A 1 271 ? 22.878 1.329 -11.194 1.00 83.69 271 GLN A O 1
ATOM 2064 N N . THR A 1 272 ? 22.285 3.442 -10.700 1.00 84.06 272 THR A N 1
ATOM 2065 C CA . THR A 1 272 ? 20.870 3.255 -11.048 1.00 84.06 272 THR A CA 1
ATOM 2066 C C . THR A 1 272 ? 20.727 3.090 -12.566 1.00 84.06 272 THR A C 1
ATOM 2068 O O . THR A 1 272 ? 21.184 3.975 -13.290 1.00 84.06 272 THR A O 1
ATOM 2071 N N . PRO A 1 273 ? 20.130 1.982 -13.050 1.00 81.62 273 PRO A N 1
ATOM 2072 C CA . PRO A 1 273 ? 20.135 1.640 -14.476 1.00 81.62 273 PRO A CA 1
ATOM 2073 C C . PRO A 1 273 ? 19.358 2.597 -15.380 1.00 81.62 273 PRO A C 1
ATOM 2075 O O . PRO A 1 273 ? 19.758 2.821 -16.519 1.00 81.62 273 PRO A O 1
ATOM 2078 N N . ASP A 1 274 ? 18.248 3.142 -14.886 1.00 79.94 274 ASP A N 1
ATOM 2079 C CA . ASP A 1 274 ? 17.394 4.067 -15.625 1.00 79.94 274 ASP A CA 1
ATOM 2080 C C . ASP A 1 274 ? 16.791 5.104 -14.678 1.00 79.94 274 ASP A C 1
ATOM 2082 O O . ASP A 1 274 ? 16.484 4.802 -13.526 1.00 79.94 274 ASP A O 1
ATOM 2086 N N . GLY A 1 275 ? 16.633 6.331 -15.171 1.00 83.56 275 GLY A N 1
ATOM 2087 C CA . GLY A 1 275 ? 16.002 7.409 -14.421 1.00 83.56 275 GLY A CA 1
ATOM 2088 C C . GLY A 1 275 ? 16.778 7.865 -13.179 1.00 83.56 275 GLY A C 1
ATOM 2089 O O . GLY A 1 275 ? 17.985 8.116 -13.214 1.00 83.56 275 GLY A O 1
ATOM 2090 N N . ARG A 1 276 ? 16.044 8.093 -12.091 1.00 83.50 276 ARG A N 1
ATOM 2091 C CA . ARG A 1 276 ? 16.514 8.747 -10.856 1.00 83.50 276 ARG A CA 1
ATOM 2092 C C . ARG A 1 276 ? 16.134 7.974 -9.597 1.00 83.50 276 ARG A C 1
ATOM 2094 O O . ARG A 1 276 ? 16.404 8.460 -8.499 1.00 83.50 276 ARG A O 1
ATOM 2101 N N . GLN A 1 277 ? 15.522 6.802 -9.721 1.00 86.62 277 GLN A N 1
ATOM 2102 C CA . GLN A 1 277 ? 15.120 5.988 -8.580 1.00 86.62 277 GLN A CA 1
ATOM 2103 C C . GLN A 1 277 ? 15.018 4.503 -8.925 1.00 86.62 277 GLN A C 1
ATOM 2105 O O . GLN A 1 277 ? 15.058 4.095 -10.078 1.00 86.62 277 GLN A O 1
ATOM 2110 N N . ILE A 1 278 ? 14.892 3.688 -7.883 1.00 92.38 278 ILE A N 1
ATOM 2111 C CA . ILE A 1 278 ? 14.623 2.253 -7.978 1.00 92.38 278 ILE A CA 1
ATOM 2112 C C . ILE A 1 278 ? 13.394 1.912 -7.147 1.00 92.38 278 ILE A C 1
ATOM 2114 O O . ILE A 1 278 ? 13.077 2.626 -6.196 1.00 92.38 278 ILE A O 1
ATOM 2118 N N . ALA A 1 279 ? 12.731 0.802 -7.458 1.00 94.44 279 ALA A N 1
ATOM 2119 C CA . ALA A 1 279 ? 11.839 0.154 -6.507 1.00 94.44 279 ALA A CA 1
ATOM 2120 C C . ALA A 1 279 ? 12.614 -0.869 -5.667 1.00 94.44 279 ALA A C 1
ATOM 2122 O O . ALA A 1 279 ? 13.564 -1.489 -6.149 1.00 94.44 279 ALA A O 1
ATOM 2123 N N . PHE A 1 280 ? 12.201 -1.079 -4.420 1.00 93.62 280 PHE A N 1
ATOM 2124 C CA . PHE A 1 280 ? 12.793 -2.089 -3.544 1.00 93.62 280 PHE A CA 1
ATOM 2125 C C . PHE A 1 280 ? 11.736 -2.996 -2.914 1.00 93.62 280 PHE A C 1
ATOM 2127 O O . PHE A 1 280 ? 10.572 -2.628 -2.758 1.00 93.62 280 PHE A O 1
ATOM 2134 N N . ILE A 1 281 ? 12.185 -4.187 -2.513 1.00 93.25 281 ILE A N 1
ATOM 2135 C CA . ILE A 1 281 ? 11.441 -5.147 -1.696 1.00 93.25 281 ILE A CA 1
ATOM 2136 C C . ILE A 1 281 ? 12.335 -5.500 -0.503 1.00 93.25 281 ILE A C 1
ATOM 2138 O O . ILE A 1 281 ? 13.409 -6.081 -0.675 1.00 93.25 281 ILE A O 1
ATOM 2142 N N . GLN A 1 282 ? 11.908 -5.148 0.704 1.00 88.81 282 GLN A N 1
ATOM 2143 C CA . GLN A 1 282 ? 12.577 -5.500 1.950 1.00 88.81 282 GLN A CA 1
ATOM 2144 C C . GLN A 1 282 ? 11.874 -6.694 2.602 1.00 88.81 282 GLN A C 1
ATOM 2146 O O . GLN A 1 282 ? 10.649 -6.751 2.674 1.00 88.81 282 GLN A O 1
ATOM 2151 N N . GLY A 1 283 ? 12.662 -7.654 3.089 1.00 83.75 283 GLY A N 1
ATOM 2152 C CA . GLY A 1 283 ? 12.115 -8.901 3.621 1.00 83.75 283 GLY A CA 1
ATOM 2153 C C . GLY A 1 283 ? 11.374 -9.703 2.548 1.00 83.75 283 GLY A C 1
ATOM 2154 O O . GLY A 1 283 ? 11.634 -9.562 1.351 1.00 83.75 283 GLY A O 1
ATOM 2155 N N . ARG A 1 284 ? 10.460 -10.578 2.971 1.00 83.12 284 ARG A N 1
ATOM 2156 C CA . ARG A 1 284 ? 9.604 -11.309 2.031 1.00 83.12 284 ARG A CA 1
ATOM 2157 C C . ARG A 1 284 ? 8.556 -10.368 1.444 1.00 83.12 284 ARG A C 1
ATOM 2159 O O . ARG A 1 284 ? 7.847 -9.693 2.178 1.00 83.12 284 ARG A O 1
ATOM 2166 N N . GLY A 1 285 ? 8.425 -10.374 0.123 1.00 85.19 285 GLY A N 1
ATOM 2167 C CA . GLY A 1 285 ? 7.493 -9.490 -0.565 1.00 85.19 285 GLY A CA 1
ATOM 2168 C C . GLY A 1 285 ? 7.524 -9.654 -2.076 1.00 85.19 285 GLY A C 1
ATOM 2169 O O . GLY A 1 285 ? 8.213 -10.528 -2.614 1.00 85.19 285 GLY A O 1
ATOM 2170 N N . SER A 1 286 ? 6.755 -8.826 -2.773 1.00 91.50 286 SER A N 1
ATOM 2171 C CA . SER A 1 286 ? 6.680 -8.853 -4.228 1.00 91.50 286 SER A CA 1
ATOM 2172 C C . SER A 1 286 ? 6.197 -7.553 -4.844 1.00 91.50 286 SER A C 1
ATOM 2174 O O . SER A 1 286 ? 5.390 -6.853 -4.241 1.00 91.50 286 SER A O 1
ATOM 2176 N N . LEU A 1 287 ? 6.597 -7.326 -6.092 1.00 96.19 287 LEU A N 1
ATOM 2177 C CA . LEU A 1 287 ? 6.000 -6.367 -7.014 1.00 96.19 287 LEU A CA 1
ATOM 2178 C C . LEU A 1 287 ? 5.398 -7.135 -8.189 1.00 96.19 287 LEU A C 1
ATOM 2180 O O . LEU A 1 287 ? 6.022 -8.052 -8.728 1.00 96.19 287 LEU A O 1
ATOM 2184 N N . SER A 1 288 ? 4.177 -6.790 -8.586 1.00 94.81 288 SER A N 1
ATOM 2185 C CA . SER A 1 288 ? 3.511 -7.444 -9.712 1.00 94.81 288 SER A CA 1
ATOM 2186 C C . SER A 1 288 ? 2.655 -6.503 -10.538 1.00 94.81 288 SER A C 1
ATOM 2188 O O . SER A 1 288 ? 2.103 -5.534 -10.029 1.00 94.81 288 SER A O 1
ATOM 2190 N N . GLN A 1 289 ? 2.510 -6.817 -11.817 1.00 93.56 289 GLN A N 1
ATOM 2191 C CA . GLN A 1 289 ? 1.654 -6.082 -12.737 1.00 93.56 289 GLN A CA 1
ATOM 2192 C C . GLN A 1 289 ? 1.156 -7.020 -13.839 1.00 93.56 289 GLN A C 1
ATOM 2194 O O . GLN A 1 289 ? 1.871 -7.925 -14.268 1.00 93.56 289 GLN A O 1
ATOM 2199 N N . THR A 1 290 ? -0.066 -6.800 -14.319 1.00 90.69 290 THR A N 1
ATOM 2200 C CA . THR A 1 290 ? -0.557 -7.454 -15.536 1.00 90.69 290 THR A CA 1
ATOM 2201 C C . THR A 1 290 ? 0.021 -6.750 -16.758 1.00 90.69 290 THR A C 1
ATOM 2203 O O . THR A 1 290 ? -0.299 -5.592 -17.010 1.00 90.69 290 THR A O 1
ATOM 2206 N N . ILE A 1 291 ? 0.854 -7.454 -17.518 1.00 89.62 291 ILE A N 1
ATOM 2207 C CA . ILE A 1 291 ? 1.367 -6.997 -18.810 1.00 89.62 291 ILE A CA 1
ATOM 2208 C C . ILE A 1 291 ? 0.326 -7.321 -19.878 1.00 89.62 291 ILE A C 1
ATOM 2210 O O . ILE A 1 291 ? -0.244 -8.413 -19.871 1.00 89.62 291 ILE A O 1
ATOM 2214 N N . THR A 1 292 ? 0.069 -6.382 -20.784 1.00 85.62 292 THR A N 1
ATOM 2215 C CA . THR A 1 292 ? -0.927 -6.505 -21.864 1.00 85.62 292 THR A CA 1
ATOM 2216 C C . THR A 1 292 ? -0.296 -6.201 -23.222 1.00 85.62 292 THR A C 1
ATOM 2218 O O . THR A 1 292 ? 0.826 -5.699 -23.279 1.00 85.62 292 THR A O 1
ATOM 2221 N N . GLY A 1 293 ? -0.996 -6.500 -24.319 1.00 82.50 293 GLY A N 1
ATOM 2222 C CA . GLY A 1 293 ? -0.490 -6.253 -25.676 1.00 82.50 293 GLY A CA 1
ATOM 2223 C C . GLY A 1 293 ? 0.484 -7.324 -26.170 1.00 82.50 293 GLY A C 1
ATOM 2224 O O . GLY A 1 293 ? 1.327 -7.039 -27.018 1.00 82.50 293 GLY A O 1
ATOM 2225 N N . LEU A 1 294 ? 0.388 -8.535 -25.612 1.00 81.50 294 LEU A N 1
ATOM 2226 C CA . LEU A 1 294 ? 1.138 -9.695 -26.080 1.00 81.50 294 LEU A CA 1
ATOM 2227 C C . LEU A 1 294 ? 0.419 -10.354 -27.257 1.00 81.50 294 LEU A C 1
ATOM 2229 O O . LEU A 1 294 ? -0.809 -10.396 -27.308 1.00 81.50 294 LEU A O 1
ATOM 2233 N N . GLU A 1 295 ? 1.190 -10.931 -28.166 1.00 82.31 295 GLU A N 1
ATOM 2234 C CA . GLU A 1 295 ? 0.699 -11.801 -29.225 1.00 82.31 295 GLU A CA 1
ATOM 2235 C C . GLU A 1 295 ? 0.861 -13.257 -28.781 1.00 82.31 295 GLU A C 1
ATOM 2237 O O . GLU A 1 295 ? 1.936 -13.671 -28.345 1.00 82.31 295 GLU A O 1
ATOM 2242 N N . ILE A 1 296 ? -0.215 -14.042 -28.863 1.00 82.12 296 ILE A N 1
ATOM 2243 C CA . ILE A 1 296 ? -0.180 -15.468 -28.511 1.00 82.12 296 ILE A CA 1
ATOM 2244 C C . ILE A 1 296 ? 0.834 -16.187 -29.413 1.00 82.12 296 ILE A C 1
ATOM 2246 O O . ILE A 1 296 ? 0.889 -15.936 -30.614 1.00 82.12 296 ILE A O 1
ATOM 2250 N N . ASP A 1 297 ? 1.619 -17.084 -28.817 1.00 81.25 297 ASP A N 1
ATOM 2251 C CA . ASP A 1 297 ? 2.703 -17.858 -29.432 1.00 81.25 297 ASP A CA 1
ATOM 2252 C C . ASP A 1 297 ? 3.937 -17.040 -29.869 1.00 81.25 297 ASP A C 1
ATOM 2254 O O . ASP A 1 297 ? 4.907 -17.622 -30.362 1.00 81.25 297 ASP A O 1
ATOM 2258 N N . ALA A 1 298 ? 3.964 -15.721 -29.640 1.00 77.69 298 ALA A N 1
ATOM 2259 C CA . ALA A 1 298 ? 5.157 -14.908 -29.865 1.00 77.69 298 ALA A CA 1
ATOM 2260 C C . ALA A 1 298 ? 6.178 -15.048 -28.718 1.00 77.69 298 ALA A C 1
ATOM 2262 O O . ALA A 1 298 ? 5.829 -15.260 -27.549 1.00 77.69 298 ALA A O 1
ATOM 2263 N N . GLU A 1 299 ? 7.462 -14.929 -29.065 1.00 77.88 299 GLU A N 1
ATOM 2264 C CA . GLU A 1 299 ? 8.571 -14.938 -28.109 1.00 77.88 299 GLU A CA 1
ATOM 2265 C C . GLU A 1 299 ? 8.856 -13.528 -27.586 1.00 77.88 299 GLU A C 1
ATOM 2267 O O . GLU A 1 299 ? 8.998 -12.571 -28.346 1.00 77.88 299 GLU A O 1
ATOM 2272 N N . TYR A 1 300 ? 8.993 -13.427 -26.269 1.00 81.38 300 TYR A N 1
ATOM 2273 C CA . TYR A 1 300 ? 9.325 -12.205 -25.552 1.00 81.38 300 TYR A CA 1
ATOM 2274 C C . TYR A 1 300 ? 10.479 -12.460 -24.587 1.00 81.38 300 TYR A C 1
ATOM 2276 O O . TYR A 1 300 ? 10.786 -13.600 -24.234 1.00 81.38 300 TYR A O 1
ATOM 2284 N N . GLN A 1 301 ? 11.097 -11.383 -24.111 1.00 80.62 301 GLN A N 1
ATOM 2285 C CA . GLN A 1 301 ? 12.060 -11.434 -23.018 1.00 80.62 301 GLN A CA 1
ATOM 2286 C C . GLN A 1 301 ? 11.691 -10.419 -21.941 1.00 80.62 301 GLN A C 1
ATOM 2288 O O . GLN A 1 301 ? 11.325 -9.284 -22.245 1.00 80.62 301 GLN A O 1
ATOM 2293 N N . VAL A 1 302 ? 11.806 -10.827 -20.680 1.00 83.75 302 VAL A N 1
ATOM 2294 C CA . VAL A 1 302 ? 11.812 -9.909 -19.540 1.00 83.75 302 VAL A CA 1
ATOM 2295 C C . VAL A 1 302 ? 13.265 -9.586 -19.232 1.00 83.75 302 VAL A C 1
ATOM 2297 O O . VAL A 1 302 ? 14.028 -10.479 -18.867 1.00 83.75 302 VAL A O 1
ATOM 2300 N N . GLU A 1 303 ? 13.644 -8.322 -19.380 1.00 84.94 303 GLU A N 1
ATOM 2301 C CA . GLU A 1 303 ? 14.914 -7.804 -18.878 1.00 84.94 303 GLU A CA 1
ATOM 2302 C C . GLU A 1 303 ? 14.667 -7.114 -17.537 1.00 84.94 303 GLU A C 1
ATOM 2304 O O . GLU A 1 303 ? 13.806 -6.241 -17.429 1.00 84.94 303 GLU A O 1
ATOM 2309 N N . LEU A 1 304 ? 15.396 -7.529 -16.505 1.00 90.19 304 LEU A N 1
ATOM 2310 C CA . LEU A 1 304 ? 15.295 -6.968 -15.165 1.00 90.19 304 LEU A CA 1
ATOM 2311 C C . LEU A 1 304 ? 16.681 -6.608 -14.652 1.00 90.19 304 LEU A C 1
ATOM 2313 O O . LEU A 1 304 ? 17.572 -7.458 -14.617 1.00 90.19 304 LEU A O 1
ATOM 2317 N N . HIS A 1 305 ? 16.821 -5.368 -14.192 1.00 92.44 305 HIS A N 1
ATOM 2318 C CA . HIS A 1 305 ? 17.999 -4.904 -13.473 1.00 92.44 305 HIS A CA 1
ATOM 2319 C C . HIS A 1 305 ? 17.716 -4.963 -11.975 1.00 92.44 305 HIS A C 1
ATOM 2321 O O . HIS A 1 305 ? 16.706 -4.436 -11.511 1.00 92.44 305 HIS A O 1
ATOM 2327 N N . TYR A 1 306 ? 18.571 -5.638 -11.213 1.00 93.88 306 TYR A N 1
ATOM 2328 C CA . TYR A 1 306 ? 18.330 -5.920 -9.800 1.00 93.88 306 TYR A CA 1
ATOM 2329 C C . TYR A 1 306 ? 19.620 -5.885 -8.984 1.00 93.88 306 TYR A C 1
ATOM 2331 O O . TYR A 1 306 ? 20.719 -6.107 -9.487 1.00 93.88 306 TYR A O 1
ATOM 2339 N N . ASN A 1 307 ? 19.480 -5.603 -7.694 1.00 93.62 307 ASN A N 1
ATOM 2340 C CA . ASN A 1 307 ? 20.602 -5.476 -6.778 1.00 93.62 307 ASN A CA 1
ATOM 2341 C C . ASN A 1 307 ? 20.172 -5.798 -5.342 1.00 93.62 307 ASN A C 1
ATOM 2343 O O . ASN A 1 307 ? 18.980 -5.796 -5.028 1.00 93.62 307 ASN A O 1
ATOM 2347 N N . ALA A 1 308 ? 21.147 -6.067 -4.478 1.00 92.00 308 ALA A N 1
ATOM 2348 C CA . ALA A 1 308 ? 20.961 -6.152 -3.040 1.00 92.00 308 ALA A CA 1
ATOM 2349 C C . ALA A 1 308 ? 21.610 -4.953 -2.349 1.00 92.00 308 ALA A C 1
ATOM 2351 O O . ALA A 1 308 ? 22.617 -4.410 -2.800 1.00 92.00 308 ALA A O 1
ATOM 2352 N N . ARG A 1 309 ? 21.032 -4.561 -1.216 1.00 88.81 309 ARG A N 1
ATOM 2353 C CA . ARG A 1 309 ? 21.583 -3.521 -0.348 1.00 88.81 309 ARG A CA 1
ATOM 2354 C C . ARG A 1 309 ? 22.899 -3.990 0.279 1.00 88.81 309 ARG A C 1
ATOM 2356 O O . ARG A 1 309 ? 22.982 -5.134 0.721 1.00 88.81 309 ARG A O 1
ATOM 2363 N N . ASN A 1 310 ? 23.883 -3.103 0.415 1.00 84.94 310 ASN A N 1
ATOM 2364 C CA . ASN A 1 310 ? 25.176 -3.425 1.021 1.00 84.94 310 ASN A CA 1
ATOM 2365 C C . ASN A 1 310 ? 25.158 -3.115 2.522 1.00 84.94 310 ASN A C 1
ATOM 2367 O O . ASN A 1 310 ? 25.871 -2.245 3.028 1.00 84.94 310 ASN A O 1
ATOM 2371 N N . CYS A 1 311 ? 24.275 -3.795 3.254 1.00 74.94 311 CYS A N 1
ATOM 2372 C CA . CYS A 1 311 ? 24.199 -3.654 4.702 1.00 74.94 311 CYS A CA 1
ATOM 2373 C C . CYS A 1 311 ? 23.700 -4.925 5.390 1.00 74.94 311 CYS A C 1
ATOM 2375 O O . CYS A 1 311 ? 23.100 -5.808 4.786 1.00 74.94 311 CYS A O 1
ATOM 2377 N N . CYS A 1 312 ? 23.856 -4.941 6.715 1.00 72.75 312 CYS A N 1
ATOM 2378 C CA . CYS A 1 312 ? 22.975 -5.670 7.628 1.00 72.75 312 CYS A CA 1
ATOM 2379 C C . CYS A 1 312 ? 23.017 -7.211 7.573 1.00 72.75 312 CYS A C 1
ATOM 2381 O O . CYS A 1 312 ? 22.249 -7.850 8.283 1.00 72.75 312 CYS A O 1
ATOM 2383 N N . GLY A 1 313 ? 23.929 -7.810 6.798 1.00 69.75 313 GLY A N 1
ATOM 2384 C CA . GLY A 1 313 ? 24.266 -9.240 6.857 1.00 69.75 313 GLY A CA 1
ATOM 2385 C C . GLY A 1 313 ? 23.218 -10.207 6.297 1.00 69.75 313 GLY A C 1
ATOM 2386 O O . GLY A 1 313 ? 23.430 -11.413 6.373 1.00 69.75 313 GLY A O 1
ATOM 2387 N N . ALA A 1 314 ? 22.118 -9.704 5.735 1.00 77.69 314 ALA A N 1
ATOM 2388 C CA . ALA A 1 314 ? 21.090 -10.521 5.104 1.00 77.69 314 ALA A CA 1
ATOM 2389 C C . ALA A 1 314 ? 21.344 -10.648 3.597 1.00 77.69 314 ALA A C 1
ATOM 2391 O O . ALA A 1 314 ? 21.603 -9.650 2.926 1.00 77.69 314 ALA A O 1
ATOM 2392 N N . THR A 1 315 ? 21.185 -11.857 3.059 1.00 86.31 315 THR A N 1
ATOM 2393 C CA . THR A 1 315 ? 21.232 -12.103 1.609 1.00 86.31 315 THR A CA 1
ATOM 2394 C C . THR A 1 315 ? 19.801 -12.273 1.091 1.00 86.31 315 THR A C 1
ATOM 2396 O O . THR A 1 315 ? 19.170 -13.297 1.385 1.00 86.31 315 THR A O 1
ATOM 2399 N N . PRO A 1 316 ? 19.233 -11.278 0.383 1.00 89.56 316 PRO A N 1
ATOM 2400 C CA . PRO A 1 316 ? 17.903 -11.405 -0.194 1.00 89.56 316 PRO A CA 1
ATOM 2401 C C . PRO A 1 316 ? 17.918 -12.366 -1.384 1.00 89.56 316 PRO A C 1
ATOM 2403 O O . PRO A 1 316 ? 18.958 -12.648 -1.984 1.00 89.56 316 PRO A O 1
ATOM 2406 N N . THR A 1 317 ? 16.733 -12.837 -1.756 1.00 87.94 317 THR A N 1
ATOM 2407 C CA . THR A 1 317 ? 16.536 -13.626 -2.973 1.00 87.94 317 THR A CA 1
ATOM 2408 C C . THR A 1 317 ? 15.701 -12.860 -3.979 1.00 87.94 317 THR A C 1
ATOM 2410 O O . THR A 1 317 ? 14.880 -12.025 -3.611 1.00 87.94 317 THR A O 1
ATOM 2413 N N . ILE A 1 318 ? 15.871 -13.182 -5.255 1.00 91.06 318 ILE A N 1
ATOM 2414 C CA . ILE A 1 318 ? 14.991 -12.740 -6.327 1.00 91.06 318 ILE A CA 1
ATOM 2415 C C . ILE A 1 318 ? 14.405 -13.947 -7.052 1.00 91.06 318 ILE A C 1
ATOM 2417 O O . ILE A 1 318 ? 15.096 -14.924 -7.335 1.00 91.06 318 ILE A O 1
ATOM 2421 N N . SER A 1 319 ? 13.111 -13.888 -7.342 1.00 89.38 319 SER A N 1
ATOM 2422 C CA . SER A 1 319 ? 12.424 -14.818 -8.234 1.00 89.38 319 SER A CA 1
ATOM 2423 C C . SER A 1 319 ? 11.474 -14.042 -9.134 1.00 89.38 319 SER A C 1
ATOM 2425 O O . SER A 1 319 ? 10.835 -13.090 -8.686 1.00 89.38 319 SER A O 1
ATOM 2427 N N . VAL A 1 320 ? 11.378 -14.454 -10.396 1.00 91.12 320 VAL A N 1
ATOM 2428 C CA . VAL A 1 320 ? 10.527 -13.809 -11.400 1.00 91.12 320 VAL A CA 1
ATOM 2429 C C . VAL A 1 320 ? 9.647 -14.862 -12.053 1.00 91.12 320 VAL A C 1
ATOM 2431 O O . VAL A 1 320 ? 10.111 -15.954 -12.386 1.00 91.12 320 VAL A O 1
ATOM 2434 N N . SER A 1 321 ? 8.374 -14.542 -12.247 1.00 84.94 321 SER A N 1
ATOM 2435 C CA . SER A 1 321 ? 7.431 -15.386 -12.976 1.00 84.94 321 SER A CA 1
ATOM 2436 C C . SER A 1 321 ? 6.537 -14.557 -13.887 1.00 84.94 321 SER A C 1
ATOM 2438 O O . SER A 1 321 ? 6.270 -13.391 -13.596 1.00 84.94 321 SER A O 1
ATOM 2440 N N . PHE A 1 322 ? 6.071 -15.174 -14.970 1.00 90.00 322 PHE A N 1
ATOM 2441 C CA . PHE A 1 322 ? 5.120 -14.588 -15.902 1.00 90.00 322 PHE A CA 1
ATOM 2442 C C . PHE A 1 322 ? 3.958 -15.551 -16.150 1.00 90.00 322 PHE A C 1
ATOM 2444 O O . PHE A 1 322 ? 4.183 -16.715 -16.471 1.00 90.00 322 PHE A O 1
ATOM 2451 N N . GLY A 1 323 ? 2.714 -15.105 -15.958 1.00 81.12 323 GLY A N 1
ATOM 2452 C CA . GLY A 1 323 ? 1.528 -15.953 -16.157 1.00 81.12 323 GLY A CA 1
ATOM 2453 C C . GLY A 1 323 ? 1.529 -17.234 -15.304 1.00 81.12 323 GLY A C 1
ATOM 2454 O O . GLY A 1 323 ? 0.961 -18.245 -15.701 1.00 81.12 323 GLY A O 1
ATOM 2455 N N . GLY A 1 324 ? 2.215 -17.218 -14.155 1.00 77.88 324 GLY A N 1
ATOM 2456 C CA . GLY A 1 324 ? 2.423 -18.385 -13.288 1.00 77.88 324 GLY A CA 1
ATOM 2457 C C . GLY A 1 324 ? 3.611 -19.282 -13.668 1.00 77.88 324 GLY A C 1
ATOM 2458 O O . GLY A 1 324 ? 3.997 -20.134 -12.868 1.00 77.88 324 GLY A O 1
ATOM 2459 N N . GLN A 1 325 ? 4.242 -19.080 -14.829 1.00 80.12 325 GLN A N 1
ATOM 2460 C CA . GLN A 1 325 ? 5.485 -19.759 -15.199 1.00 80.12 325 GLN A CA 1
ATOM 2461 C C . GLN A 1 325 ? 6.676 -19.088 -14.513 1.00 80.12 325 GLN A C 1
ATOM 2463 O O . GLN A 1 325 ? 6.898 -17.890 -14.671 1.00 80.12 325 GLN A O 1
ATOM 2468 N N . VAL A 1 326 ? 7.480 -19.860 -13.783 1.00 84.12 326 VAL A N 1
ATOM 2469 C CA . VAL A 1 326 ? 8.737 -19.366 -13.203 1.00 84.12 326 VAL A CA 1
ATOM 2470 C C . VAL A 1 326 ? 9.743 -19.111 -14.325 1.00 84.12 326 VAL A C 1
ATOM 2472 O O . VAL A 1 326 ? 10.108 -20.034 -15.050 1.00 84.12 326 VAL A O 1
ATOM 2475 N N . LEU A 1 327 ? 10.180 -17.859 -14.447 1.00 81.62 327 LEU A N 1
ATOM 2476 C CA . LEU A 1 327 ? 11.184 -17.409 -15.412 1.00 81.62 327 LEU A CA 1
ATOM 2477 C C . LEU A 1 327 ? 12.581 -17.342 -14.785 1.00 81.62 327 LEU A C 1
ATOM 2479 O O . LEU A 1 327 ? 13.564 -17.732 -15.408 1.00 81.62 327 LEU A O 1
ATOM 2483 N N . LEU A 1 328 ? 12.651 -16.913 -13.522 1.00 84.38 328 LEU A N 1
ATOM 2484 C CA . LEU A 1 328 ? 13.847 -16.964 -12.687 1.00 84.38 328 LEU A CA 1
ATOM 2485 C C . LEU A 1 328 ? 13.503 -17.650 -11.369 1.00 84.38 328 LEU A C 1
ATOM 2487 O O . LEU A 1 328 ? 12.700 -17.154 -10.568 1.00 84.38 328 LEU A O 1
ATOM 2491 N N . ALA A 1 329 ? 14.114 -18.813 -11.156 1.00 82.31 329 ALA A N 1
ATOM 2492 C CA . ALA A 1 329 ? 14.032 -19.516 -9.886 1.00 82.31 329 ALA A CA 1
ATOM 2493 C C . ALA A 1 329 ? 14.658 -18.661 -8.765 1.00 82.31 329 ALA A C 1
ATOM 2495 O O . ALA A 1 329 ? 15.541 -17.848 -9.051 1.00 82.31 329 ALA A O 1
ATOM 2496 N N . PRO A 1 330 ? 14.235 -18.843 -7.501 1.00 84.19 330 PRO A N 1
ATOM 2497 C CA . PRO A 1 330 ? 14.807 -18.128 -6.365 1.00 84.19 330 PRO A CA 1
ATOM 2498 C C . PRO A 1 330 ? 16.337 -18.155 -6.372 1.00 84.19 330 PRO A C 1
ATOM 2500 O O . PRO A 1 330 ? 16.947 -19.219 -6.272 1.00 84.19 330 PRO A O 1
ATOM 2503 N N . THR A 1 331 ? 16.936 -16.977 -6.510 1.00 86.00 331 THR A N 1
ATOM 2504 C CA . THR A 1 331 ? 18.381 -16.781 -6.651 1.00 86.00 331 THR A CA 1
ATOM 2505 C C . THR A 1 331 ? 18.838 -15.762 -5.619 1.00 86.00 331 THR A C 1
ATOM 2507 O O . THR A 1 331 ? 18.221 -14.708 -5.496 1.00 86.00 331 THR A O 1
ATOM 2510 N N . ASN A 1 332 ? 19.893 -16.067 -4.863 1.00 89.12 332 ASN A N 1
ATOM 2511 C CA . ASN A 1 332 ? 20.493 -15.106 -3.935 1.00 89.12 332 ASN A CA 1
ATOM 2512 C C . ASN A 1 332 ? 21.046 -13.902 -4.705 1.00 89.12 332 ASN A C 1
ATOM 2514 O O . ASN A 1 332 ? 21.644 -14.070 -5.768 1.00 89.12 332 ASN A O 1
ATOM 2518 N N . VAL A 1 333 ? 20.864 -12.704 -4.157 1.00 91.75 333 VAL A N 1
ATOM 2519 C CA . VAL A 1 333 ? 21.366 -11.466 -4.754 1.00 91.75 333 VAL A CA 1
ATOM 2520 C C . VAL A 1 333 ? 22.477 -10.909 -3.876 1.00 91.75 333 VAL A C 1
ATOM 2522 O O . VAL A 1 333 ? 22.255 -10.606 -2.707 1.00 91.75 333 VAL A O 1
ATOM 2525 N N . GLU A 1 334 ? 23.664 -10.771 -4.458 1.00 90.69 334 GLU A N 1
ATOM 2526 C CA . GLU A 1 334 ? 24.815 -10.134 -3.816 1.00 90.69 334 GLU A CA 1
ATOM 2527 C C . GLU A 1 334 ? 24.861 -8.638 -4.177 1.00 90.69 334 GLU A C 1
ATOM 2529 O O . GLU A 1 334 ? 24.521 -8.293 -5.316 1.00 90.69 334 GLU A O 1
ATOM 2534 N N . PRO A 1 335 ? 25.282 -7.744 -3.263 1.00 91.88 335 PRO A N 1
ATOM 2535 C CA . PRO A 1 335 ? 25.423 -6.318 -3.555 1.00 91.88 335 PRO A CA 1
ATOM 2536 C C . PRO A 1 335 ? 26.439 -6.045 -4.670 1.00 91.88 335 PRO A C 1
ATOM 2538 O O . PRO A 1 335 ? 27.454 -6.738 -4.780 1.00 91.88 335 PRO A O 1
ATOM 2541 N N . VAL A 1 336 ? 26.197 -5.014 -5.481 1.00 85.19 336 VAL A N 1
ATOM 2542 C CA . VAL A 1 336 ? 27.148 -4.562 -6.508 1.00 85.19 336 VAL A CA 1
ATOM 2543 C C . VAL A 1 336 ? 28.041 -3.454 -5.935 1.00 85.19 336 VAL A C 1
ATOM 2545 O O . VAL A 1 336 ? 27.575 -2.427 -5.478 1.00 85.19 336 VAL A O 1
ATOM 2548 N N . GLU A 1 337 ? 29.358 -3.642 -5.891 1.00 84.81 337 GLU A N 1
ATOM 2549 C CA . GLU A 1 337 ? 30.279 -2.726 -5.186 1.00 84.81 337 GLU A CA 1
ATOM 2550 C C . GLU A 1 337 ? 30.730 -1.554 -6.078 1.00 84.81 337 GLU A C 1
ATOM 2552 O O . GLU A 1 337 ? 31.863 -1.499 -6.560 1.00 84.81 337 GLU A O 1
ATOM 2557 N N . GLY A 1 338 ? 29.827 -0.609 -6.331 1.00 77.00 338 GLY A N 1
ATOM 2558 C CA . GLY A 1 338 ? 30.060 0.585 -7.150 1.00 77.00 338 GLY A CA 1
ATOM 2559 C C . GLY A 1 338 ? 29.905 0.364 -8.656 1.00 77.00 338 GLY A C 1
ATOM 2560 O O . GLY A 1 338 ? 30.152 1.290 -9.431 1.00 77.00 338 GLY A O 1
ATOM 2561 N N . THR A 1 339 ? 29.514 -0.841 -9.076 1.00 82.81 339 THR A N 1
ATOM 2562 C CA . THR A 1 339 ? 29.279 -1.202 -10.480 1.00 82.81 339 THR A CA 1
ATOM 2563 C C . THR A 1 339 ? 27.806 -1.061 -10.866 1.00 82.81 339 THR A C 1
ATOM 2565 O O . THR A 1 339 ? 26.962 -0.662 -10.058 1.00 82.81 339 THR A O 1
ATOM 2568 N N . ASP A 1 340 ? 27.497 -1.392 -12.118 1.00 83.25 340 ASP A N 1
ATOM 2569 C CA . ASP A 1 340 ? 26.120 -1.524 -12.589 1.00 83.25 340 ASP A CA 1
ATOM 2570 C C . ASP A 1 340 ? 25.399 -2.658 -11.843 1.00 83.25 340 ASP A C 1
ATOM 2572 O O . ASP A 1 340 ? 26.035 -3.584 -11.324 1.00 83.25 340 ASP A O 1
ATOM 2576 N N . TYR A 1 341 ? 24.069 -2.570 -11.785 1.00 89.94 341 TYR A N 1
ATOM 2577 C CA . TYR A 1 341 ? 23.209 -3.604 -11.205 1.00 89.94 341 TYR A CA 1
ATOM 2578 C C . TYR A 1 341 ? 23.319 -4.919 -11.994 1.00 89.94 341 TYR A C 1
ATOM 2580 O O . TYR A 1 341 ? 23.712 -4.939 -13.163 1.00 89.94 341 TYR A O 1
ATOM 2588 N N . HIS A 1 342 ? 22.945 -6.037 -11.366 1.00 87.25 342 HIS A N 1
ATOM 2589 C CA . HIS A 1 342 ? 22.845 -7.315 -12.072 1.00 87.25 342 HIS A CA 1
ATOM 2590 C C . HIS A 1 342 ? 21.728 -7.253 -13.108 1.00 87.25 342 HIS A C 1
ATOM 2592 O O . HIS A 1 342 ? 20.690 -6.643 -12.862 1.00 87.25 342 HIS A O 1
ATOM 2598 N N . VAL A 1 343 ? 21.909 -7.943 -14.233 1.00 87.88 343 VAL A N 1
ATOM 2599 C CA . VAL A 1 343 ? 20.911 -8.013 -15.306 1.00 87.88 343 VAL A CA 1
ATOM 2600 C C . VAL A 1 343 ? 20.482 -9.459 -15.513 1.00 87.88 343 VAL A C 1
ATOM 2602 O O . VAL A 1 343 ? 21.316 -10.338 -15.733 1.00 87.88 343 VAL A O 1
ATOM 2605 N N . ALA A 1 344 ? 19.174 -9.703 -15.472 1.00 75.62 344 ALA A N 1
ATOM 2606 C CA . ALA A 1 344 ? 18.568 -10.970 -15.860 1.00 75.62 344 ALA A CA 1
ATOM 2607 C C . ALA A 1 344 ? 17.752 -10.770 -17.136 1.00 75.62 344 ALA A C 1
ATOM 2609 O O . ALA A 1 344 ? 16.840 -9.948 -17.164 1.00 75.62 344 ALA A O 1
ATOM 2610 N N . ILE A 1 345 ? 18.057 -11.561 -18.167 1.00 76.94 345 ILE A N 1
ATOM 2611 C CA . ILE A 1 345 ? 17.282 -11.636 -19.408 1.00 76.94 345 ILE A CA 1
ATOM 2612 C C . ILE A 1 345 ? 16.588 -12.994 -19.429 1.00 76.94 345 ILE A C 1
ATOM 2614 O O . ILE A 1 345 ? 17.242 -14.038 -19.441 1.00 76.94 345 ILE A O 1
ATOM 2618 N N . MET A 1 346 ? 15.261 -12.977 -19.394 1.00 86.00 346 MET A N 1
ATOM 2619 C CA . MET A 1 346 ? 14.434 -14.163 -19.208 1.00 86.00 346 MET A CA 1
ATOM 2620 C C . MET A 1 346 ? 13.459 -14.327 -20.378 1.00 86.00 346 MET A C 1
ATOM 2622 O O . MET A 1 346 ? 12.452 -13.614 -20.427 1.00 86.00 346 MET A O 1
ATOM 2626 N N . PRO A 1 347 ? 13.729 -15.243 -21.323 1.00 76.38 347 PRO A N 1
ATOM 2627 C CA . PRO A 1 347 ? 12.831 -15.480 -22.445 1.00 76.38 347 PRO A CA 1
ATOM 2628 C C . PRO A 1 347 ? 11.570 -16.238 -22.009 1.00 76.38 347 PRO A C 1
ATOM 2630 O O . PRO A 1 347 ? 11.623 -17.115 -21.142 1.00 76.38 347 PRO A O 1
ATOM 2633 N N . PHE A 1 348 ? 10.438 -15.935 -22.642 1.00 81.62 348 PHE A N 1
ATOM 2634 C CA . PHE A 1 348 ? 9.195 -16.693 -22.516 1.00 81.62 348 PHE A CA 1
ATOM 2635 C C . PHE A 1 348 ? 8.365 -16.620 -23.802 1.00 81.62 348 PHE A C 1
ATOM 2637 O O . PHE A 1 348 ? 8.494 -15.685 -24.589 1.00 81.62 348 PHE A O 1
ATOM 2644 N N . THR A 1 349 ? 7.483 -17.597 -23.997 1.00 82.75 349 THR A N 1
ATOM 2645 C CA . THR A 1 349 ? 6.483 -17.580 -25.072 1.00 82.75 349 THR A CA 1
ATOM 2646 C C . THR A 1 349 ? 5.138 -17.186 -24.478 1.00 82.75 349 THR A C 1
ATOM 2648 O O . THR A 1 349 ? 4.701 -17.778 -23.487 1.00 82.75 349 THR A O 1
ATOM 2651 N N . ALA A 1 350 ? 4.482 -16.178 -25.048 1.00 81.75 350 ALA A N 1
ATOM 2652 C CA . ALA A 1 350 ? 3.186 -15.731 -24.556 1.00 81.75 350 ALA A CA 1
ATOM 2653 C C . ALA A 1 350 ? 2.098 -16.771 -24.868 1.00 81.75 350 ALA A C 1
ATOM 2655 O O . ALA A 1 350 ? 1.916 -17.186 -26.007 1.00 81.75 350 ALA A O 1
ATOM 2656 N N . THR A 1 351 ? 1.344 -17.185 -23.849 1.00 86.00 351 THR A N 1
ATOM 2657 C CA . THR A 1 351 ? 0.221 -18.136 -23.992 1.00 86.00 351 THR A CA 1
ATOM 2658 C C . THR A 1 351 ? -1.146 -17.444 -24.016 1.00 86.00 351 THR A C 1
ATOM 2660 O O . THR A 1 351 ? -2.173 -18.091 -24.211 1.00 86.00 351 THR A O 1
ATOM 2663 N N . ALA A 1 352 ? -1.159 -16.128 -23.807 1.00 85.62 352 ALA A N 1
ATOM 2664 C CA . ALA A 1 352 ? -2.328 -15.261 -23.789 1.00 85.62 352 ALA A CA 1
ATOM 2665 C C . ALA A 1 352 ? -1.907 -13.829 -24.161 1.00 85.62 352 ALA A C 1
ATOM 2667 O O . ALA A 1 352 ? -0.732 -13.479 -24.056 1.00 85.62 352 ALA A O 1
ATOM 2668 N N . GLU A 1 353 ? -2.873 -12.984 -24.530 1.00 85.25 353 GLU A N 1
ATOM 2669 C CA . GLU A 1 353 ? -2.637 -11.570 -24.890 1.00 85.25 353 GLU A CA 1
ATOM 2670 C C . GLU A 1 353 ? -2.247 -10.681 -23.690 1.00 85.25 353 GLU A C 1
ATOM 2672 O O . GLU A 1 353 ? -1.874 -9.512 -23.831 1.00 85.25 353 GLU A O 1
ATOM 2677 N N . SER A 1 354 ? -2.343 -11.237 -22.481 1.00 88.94 354 SER A N 1
ATOM 2678 C CA . SER A 1 354 ? -1.891 -10.620 -21.240 1.00 88.94 354 SER A CA 1
ATOM 2679 C C . SER A 1 354 ? -1.440 -11.672 -20.229 1.00 88.94 354 SER A C 1
ATOM 2681 O O . SER A 1 354 ? -1.811 -12.843 -20.316 1.00 88.94 354 SER A O 1
ATOM 2683 N N . GLY A 1 355 ? -0.654 -11.254 -19.241 1.00 85.69 355 GLY A N 1
ATOM 2684 C CA . GLY A 1 355 ? -0.220 -12.122 -18.152 1.00 85.69 355 GLY A CA 1
ATOM 2685 C C . GLY A 1 355 ? 0.408 -11.339 -17.008 1.00 85.69 355 GLY A C 1
ATOM 2686 O O . GLY A 1 355 ? 0.922 -10.238 -17.194 1.00 85.69 355 GLY A O 1
ATOM 2687 N N . GLN A 1 356 ? 0.343 -11.890 -15.798 1.00 92.56 356 GLN A N 1
ATOM 2688 C CA . GLN A 1 356 ? 0.946 -11.252 -14.631 1.00 92.56 356 GLN A CA 1
ATOM 2689 C C . GLN A 1 356 ? 2.460 -11.462 -14.636 1.00 92.56 356 GLN A C 1
ATOM 2691 O O . GLN A 1 356 ? 2.909 -12.604 -14.556 1.00 92.56 356 GLN A O 1
ATOM 2696 N N . LEU A 1 357 ? 3.223 -10.371 -14.661 1.00 96.25 357 LEU A N 1
ATOM 2697 C CA . LEU A 1 357 ? 4.623 -10.345 -14.259 1.00 96.25 357 LEU A CA 1
ATOM 2698 C C . LEU A 1 357 ? 4.686 -10.200 -12.737 1.00 96.25 357 LEU A C 1
ATOM 2700 O O . LEU A 1 357 ? 4.070 -9.298 -12.171 1.00 96.25 357 LEU A O 1
ATOM 2704 N N . LEU A 1 358 ? 5.420 -11.088 -12.078 1.00 90.62 358 LEU A N 1
ATOM 2705 C CA . LEU A 1 358 ? 5.570 -11.122 -10.626 1.00 90.62 358 LEU A CA 1
ATOM 2706 C C . LEU A 1 358 ? 7.051 -11.263 -10.273 1.00 90.62 358 LEU A C 1
ATOM 2708 O O . LEU A 1 358 ? 7.674 -12.268 -10.617 1.00 90.62 358 LEU A O 1
ATOM 2712 N N . ILE A 1 359 ? 7.581 -10.272 -9.560 1.00 96.94 359 ILE A N 1
ATOM 2713 C CA . ILE A 1 359 ? 8.951 -10.197 -9.046 1.00 96.94 359 ILE A CA 1
ATOM 2714 C C . ILE A 1 359 ? 8.871 -10.327 -7.527 1.00 96.94 359 ILE A C 1
ATOM 2716 O O . ILE A 1 359 ? 8.095 -9.619 -6.887 1.00 96.94 359 ILE A O 1
ATOM 2720 N N . ARG A 1 360 ? 9.631 -11.243 -6.928 1.00 89.75 360 ARG A N 1
ATOM 2721 C CA . ARG A 1 360 ? 9.515 -11.569 -5.500 1.00 89.75 360 ARG A CA 1
ATOM 2722 C C . ARG A 1 360 ? 10.861 -11.649 -4.818 1.00 89.75 360 ARG A C 1
ATOM 2724 O O . ARG A 1 360 ? 11.800 -12.203 -5.384 1.00 89.75 360 ARG A O 1
ATOM 2731 N N . ASN A 1 361 ? 10.868 -11.258 -3.550 1.00 89.62 361 ASN A N 1
ATOM 2732 C CA . ASN A 1 361 ? 11.828 -11.752 -2.580 1.00 89.62 361 ASN A CA 1
ATOM 2733 C C . ASN A 1 361 ? 11.155 -12.836 -1.730 1.00 89.62 361 ASN A C 1
ATOM 2735 O O . ASN A 1 361 ? 10.173 -12.578 -1.033 1.00 89.62 361 ASN A O 1
ATOM 2739 N N . VAL A 1 362 ? 11.637 -14.075 -1.837 1.00 74.00 362 VAL A N 1
ATOM 2740 C CA . VAL A 1 362 ? 10.998 -15.256 -1.222 1.00 74.00 362 VAL A CA 1
ATOM 2741 C C . VAL A 1 362 ? 11.740 -15.770 0.012 1.00 74.00 362 VAL A C 1
ATOM 2743 O O . VAL A 1 362 ? 11.239 -16.652 0.706 1.00 74.00 362 VAL A O 1
ATOM 2746 N N . ALA A 1 363 ? 12.915 -15.225 0.310 1.00 63.28 363 ALA A N 1
ATOM 2747 C CA . ALA A 1 363 ? 13.734 -15.567 1.462 1.00 63.28 363 ALA A CA 1
ATOM 2748 C C . ALA A 1 363 ? 14.732 -14.442 1.758 1.00 63.28 363 ALA A C 1
ATOM 2750 O O . ALA A 1 363 ? 15.450 -13.997 0.867 1.00 63.28 363 ALA A O 1
ATOM 2751 N N . SER A 1 364 ? 14.818 -14.049 3.026 1.00 51.69 364 SER A N 1
ATOM 2752 C CA . SER A 1 364 ? 15.992 -13.395 3.595 1.00 51.69 364 SER A CA 1
ATOM 2753 C C . SER A 1 364 ? 16.655 -14.411 4.518 1.00 51.69 364 SER A C 1
ATOM 2755 O O . SER A 1 364 ? 16.081 -14.765 5.549 1.00 51.69 364 SER A O 1
ATOM 2757 N N . THR A 1 365 ? 17.819 -14.939 4.148 1.00 41.44 365 THR A N 1
ATOM 2758 C CA . THR A 1 365 ? 18.657 -15.640 5.128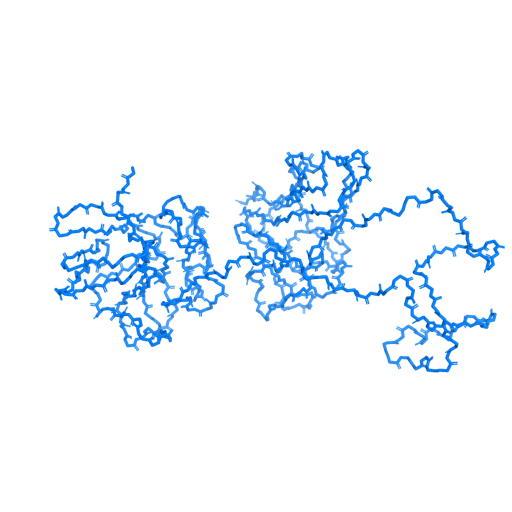 1.00 41.44 365 THR A CA 1
ATOM 2759 C C . THR A 1 365 ? 19.438 -14.578 5.887 1.00 41.44 365 THR A C 1
ATOM 2761 O O . THR A 1 365 ? 20.318 -13.943 5.305 1.00 41.44 365 THR A O 1
ATOM 2764 N N . GLY A 1 366 ? 19.058 -14.359 7.144 1.00 37.03 366 GLY A N 1
ATOM 2765 C CA . GLY A 1 366 ? 19.715 -13.485 8.113 1.00 37.03 366 GLY A CA 1
ATOM 2766 C C . GLY A 1 366 ? 19.575 -14.084 9.499 1.00 37.03 366 GLY A C 1
ATOM 2767 O O . GLY A 1 366 ? 18.435 -14.496 9.819 1.00 37.03 366 GLY A O 1
#

pLDDT: mean 81.76, std 15.84, range [28.2, 98.31]